Protein AF-A0A0G3XI25-F1 (afdb_monomer_lite)

Sequence (222 aa):
MSDTRLRLAPRTWGKLGNKPGEPTPWDQNFETVFHQADAGFPAVIDWLEGLTFEARPGQPRRSRFLPQPSSDVRFGQMVESLTSLAIRSPMTREACVGIAERFRGPLPEWERNSLIAMNMRDMHARAVQAFGVRDKATAILSPDREFVFGDGFYHNLTSPSGAPHAPNILAPLTPRLAVLYARPMQYTVEPRLSEMRFAVRSSLVAKATRTWQLSRIALCSP

Foldseek 3Di:
DDDPPPPPDPPQQQQPDPDPPDGDPRRDRLVVLLVVLQVLLVVLVVVLVPDDQDDDPPDDLLVQWAADDDDQVSVLSVQLNLLSVVLPFPQNLCLQCVVVCVVPNDDDPSVSRNSSSVLSSLLSVQQSVLDDPLKAKEKEFEPPFFDDDPSQWDWPSRHSVHDDNWTWIWHDSDRGIIMTIIHQPDDRDDDRYIYGYDDPPDDRPVVVVVVVVVVSVSRHDD

Secondary structure (DSSP, 8-state):
------------TT---SSTTPPPTT----HHHHHHHHHTHHHHHHHHHTS-----TTS-TTTT-EEE---HHHHHHHHHHHHHHHHTSHHHHHHHHHHHHHHH-SPPHHHHHHHHHHHHHHHHHHHHHHS-TT-EEEEEE-SSS----TTS-EE----TT---SS-EEEEEEETTEEEEEE--SS--PSPSEEEEEPPTT--HHHHHHHHHHHHHHHHS--

Radius of gyration: 20.71 Å; chains: 1; bounding box: 80×34×48 Å

Structure (mmCIF, N/CA/C/O backbone):
data_AF-A0A0G3XI25-F1
#
_entry.id   AF-A0A0G3XI25-F1
#
loop_
_atom_site.group_PDB
_atom_site.id
_atom_site.type_symbol
_atom_site.label_atom_id
_atom_site.label_alt_id
_atom_site.label_comp_id
_atom_site.label_asym_id
_atom_site.label_entity_id
_atom_site.label_seq_id
_atom_site.pdbx_PDB_ins_code
_atom_site.Cartn_x
_atom_site.Cartn_y
_atom_site.Cartn_z
_atom_site.occupancy
_atom_site.B_iso_or_equiv
_atom_site.auth_seq_id
_atom_site.auth_comp_id
_atom_site.auth_asym_id
_atom_site.auth_atom_id
_atom_site.pdbx_PDB_model_num
ATOM 1 N N . MET A 1 1 ? 54.120 5.103 -4.668 1.00 34.03 1 MET A N 1
ATOM 2 C CA . MET A 1 1 ? 53.010 6.079 -4.710 1.00 34.03 1 MET A CA 1
ATOM 3 C C . MET A 1 1 ? 52.029 5.617 -5.773 1.00 34.03 1 MET A C 1
ATOM 5 O O . MET A 1 1 ? 52.168 6.011 -6.920 1.00 34.03 1 MET A O 1
ATOM 9 N N . SER A 1 2 ? 51.099 4.735 -5.407 1.00 37.47 2 SER A N 1
ATOM 10 C CA . SER A 1 2 ? 50.077 4.221 -6.324 1.00 37.47 2 SER A CA 1
ATOM 11 C C . SER A 1 2 ? 48.842 3.869 -5.495 1.00 37.47 2 SER A C 1
ATOM 13 O O . SER A 1 2 ? 48.843 2.849 -4.819 1.00 37.47 2 SER A O 1
ATOM 15 N N . ASP A 1 3 ? 47.821 4.725 -5.497 1.00 33.62 3 ASP A N 1
ATOM 16 C CA . ASP A 1 3 ? 46.489 4.372 -4.988 1.00 33.62 3 ASP A CA 1
ATOM 17 C C . ASP A 1 3 ? 45.438 4.947 -5.946 1.00 33.62 3 ASP A C 1
ATOM 19 O O . ASP A 1 3 ? 44.862 6.016 -5.741 1.00 33.62 3 ASP A O 1
ATOM 23 N N . THR A 1 4 ? 45.246 4.262 -7.073 1.00 38.34 4 THR A N 1
ATOM 24 C CA . THR A 1 4 ? 44.133 4.524 -7.987 1.00 38.34 4 THR A CA 1
ATOM 25 C C . THR A 1 4 ? 42.928 3.757 -7.463 1.00 38.34 4 THR A C 1
ATOM 27 O O . THR A 1 4 ? 42.625 2.649 -7.904 1.00 38.34 4 THR A O 1
ATOM 30 N N . ARG A 1 5 ? 42.236 4.349 -6.486 1.00 30.70 5 ARG A N 1
ATOM 31 C CA . ARG A 1 5 ? 40.916 3.885 -6.055 1.00 30.70 5 ARG A CA 1
ATOM 32 C C . ARG A 1 5 ? 39.967 3.924 -7.249 1.00 30.70 5 ARG A C 1
ATOM 34 O O . ARG A 1 5 ? 39.491 4.992 -7.635 1.00 30.70 5 ARG A O 1
ATOM 41 N N . LEU A 1 6 ? 39.674 2.748 -7.799 1.00 34.81 6 LEU A N 1
ATOM 42 C CA . LEU A 1 6 ? 38.496 2.474 -8.617 1.00 34.81 6 LEU A CA 1
ATOM 43 C C . LEU A 1 6 ? 37.255 2.864 -7.804 1.00 34.81 6 LEU A C 1
ATOM 45 O O . LEU A 1 6 ? 36.682 2.060 -7.070 1.00 34.81 6 LEU A O 1
ATOM 49 N N . ARG A 1 7 ? 36.850 4.133 -7.904 1.00 34.22 7 ARG A N 1
ATOM 50 C CA . ARG A 1 7 ? 35.523 4.579 -7.489 1.00 34.22 7 ARG A CA 1
ATOM 51 C C . ARG A 1 7 ? 34.539 3.950 -8.468 1.00 34.22 7 ARG A C 1
ATOM 53 O O . ARG A 1 7 ? 34.270 4.508 -9.527 1.00 34.22 7 ARG A O 1
ATOM 60 N N . LEU A 1 8 ? 34.052 2.759 -8.129 1.00 36.31 8 LEU A N 1
ATOM 61 C CA . LEU A 1 8 ? 32.848 2.196 -8.726 1.00 36.31 8 LEU A CA 1
ATOM 62 C C . LEU A 1 8 ? 31.760 3.267 -8.614 1.00 36.31 8 LEU A C 1
ATOM 64 O O . LEU A 1 8 ? 31.375 3.650 -7.509 1.00 36.31 8 LEU A O 1
ATOM 68 N N . ALA A 1 9 ? 31.334 3.806 -9.758 1.00 38.28 9 ALA A N 1
ATOM 69 C CA . ALA A 1 9 ? 30.201 4.714 -9.809 1.00 38.28 9 ALA A CA 1
ATOM 70 C C . ALA A 1 9 ? 29.002 4.028 -9.130 1.00 38.28 9 ALA A C 1
ATOM 72 O O . ALA A 1 9 ? 28.834 2.813 -9.299 1.00 38.28 9 ALA A O 1
ATOM 73 N N . PRO A 1 10 ? 28.190 4.761 -8.347 1.00 37.75 10 PRO A N 1
ATOM 74 C CA . PRO A 1 10 ? 27.013 4.181 -7.721 1.00 37.75 10 PRO A CA 1
ATOM 75 C C . PRO A 1 10 ? 26.173 3.523 -8.816 1.00 37.75 10 PRO A C 1
ATOM 77 O O . PRO A 1 10 ? 25.885 4.152 -9.833 1.00 37.75 10 PRO A O 1
ATOM 80 N N . ARG A 1 11 ? 25.842 2.238 -8.636 1.00 39.09 11 ARG A N 1
ATOM 81 C CA . ARG A 1 11 ? 24.920 1.509 -9.514 1.00 39.09 11 ARG A CA 1
ATOM 82 C C . ARG A 1 11 ? 23.563 2.197 -9.404 1.00 39.09 11 ARG A C 1
ATOM 84 O O . ARG A 1 11 ? 22.770 1.881 -8.525 1.00 39.09 11 ARG A O 1
ATOM 91 N N . THR A 1 12 ? 23.340 3.200 -10.240 1.00 43.94 12 THR A N 1
ATOM 92 C CA . THR A 1 12 ? 22.065 3.888 -10.356 1.00 43.94 12 THR A CA 1
ATOM 93 C C . THR A 1 12 ? 21.110 2.959 -11.083 1.00 43.94 12 THR A C 1
ATOM 95 O O . THR A 1 12 ? 21.278 2.636 -12.258 1.00 43.94 12 THR A O 1
ATOM 98 N N . TRP A 1 13 ? 20.121 2.478 -10.342 1.00 43.47 13 TRP A N 1
ATOM 99 C CA . TRP A 1 13 ? 18.990 1.759 -10.894 1.00 43.47 13 TRP A CA 1
ATOM 100 C C . TRP A 1 13 ? 18.240 2.703 -11.852 1.00 43.47 13 TRP A C 1
ATOM 102 O O . TRP A 1 13 ? 17.995 3.854 -11.499 1.00 43.47 13 TRP A O 1
ATOM 112 N N . GLY A 1 14 ? 17.926 2.247 -13.073 1.00 48.25 14 GLY A N 1
ATOM 113 C CA . GLY A 1 14 ? 17.182 3.049 -14.062 1.00 48.25 14 GLY A CA 1
ATOM 114 C C . GLY A 1 14 ? 17.993 3.677 -15.185 1.00 48.25 14 GLY A C 1
ATOM 115 O O . GLY A 1 14 ? 17.541 4.660 -15.761 1.00 48.25 14 GLY A O 1
ATOM 116 N N . LYS A 1 15 ? 19.174 3.137 -15.505 1.00 52.44 15 LYS A N 1
ATOM 117 C CA . LYS A 1 15 ? 19.933 3.554 -16.685 1.00 52.44 15 LYS A CA 1
ATOM 118 C C . LYS A 1 15 ? 19.484 2.775 -17.930 1.00 52.44 15 LYS A C 1
ATOM 120 O O . LYS A 1 15 ? 19.539 1.546 -17.945 1.00 52.44 15 LYS A O 1
ATOM 125 N N . LEU A 1 16 ? 19.059 3.485 -18.972 1.00 51.12 16 LEU A N 1
ATOM 126 C CA . LEU A 1 16 ? 18.686 2.931 -20.286 1.00 51.12 16 LEU A CA 1
ATOM 127 C C . LEU A 1 16 ? 19.783 3.129 -21.342 1.00 51.12 16 LEU A C 1
ATOM 129 O O . LEU A 1 16 ? 19.741 2.511 -22.403 1.00 51.12 16 LEU A O 1
ATOM 133 N N . GLY A 1 17 ? 20.787 3.960 -21.055 1.00 49.41 17 GLY A N 1
ATOM 134 C CA . GLY A 1 17 ? 21.945 4.141 -21.928 1.00 49.41 17 GLY A CA 1
ATOM 135 C C . GLY A 1 17 ? 22.924 2.966 -21.903 1.00 49.41 17 GLY A C 1
ATOM 136 O O . GLY A 1 17 ? 23.473 2.636 -20.854 1.00 49.41 17 GLY A O 1
ATOM 137 N N . ASN A 1 18 ? 23.248 2.429 -23.084 1.00 49.97 18 ASN A N 1
ATOM 138 C CA . ASN A 1 18 ? 24.262 1.378 -23.279 1.00 49.97 18 ASN A CA 1
ATOM 139 C C . ASN A 1 18 ? 25.714 1.839 -23.031 1.00 49.97 18 ASN A C 1
ATOM 141 O O . ASN A 1 18 ? 26.630 1.019 -23.065 1.00 49.97 18 ASN A O 1
ATOM 145 N N . LYS A 1 19 ? 25.953 3.137 -22.796 1.00 50.31 19 LYS A N 1
ATOM 146 C CA . LYS A 1 19 ? 27.287 3.692 -22.528 1.00 50.31 19 LYS A CA 1
ATOM 147 C C . LYS A 1 19 ? 27.428 4.150 -21.070 1.00 50.31 19 LYS A C 1
ATOM 149 O O . LYS A 1 19 ? 26.593 4.920 -20.584 1.00 50.31 19 LYS A O 1
ATOM 154 N N . PRO A 1 20 ? 28.493 3.756 -20.351 1.00 46.38 20 PRO A N 1
ATOM 155 C CA . PRO A 1 20 ? 28.834 4.348 -19.057 1.00 46.38 20 PRO A CA 1
ATOM 156 C C . PRO A 1 20 ? 29.045 5.867 -19.207 1.00 46.38 20 PRO A C 1
ATOM 158 O O . PRO A 1 20 ? 29.725 6.301 -20.126 1.00 46.38 20 PRO A O 1
ATOM 161 N N . GLY A 1 21 ? 28.451 6.684 -18.331 1.00 53.97 21 GLY A N 1
ATOM 162 C CA . GLY A 1 21 ? 28.670 8.143 -18.304 1.00 53.97 21 GLY A CA 1
ATOM 163 C C . GLY A 1 21 ? 27.764 9.037 -19.167 1.00 53.97 21 GLY A C 1
ATOM 164 O O . GLY A 1 21 ? 27.596 10.193 -18.801 1.00 53.97 21 GLY A O 1
ATOM 165 N N . GLU A 1 22 ? 27.121 8.548 -20.234 1.00 48.72 22 GLU A N 1
ATOM 166 C CA . GLU A 1 22 ? 26.139 9.360 -20.985 1.00 48.72 22 GLU A CA 1
ATOM 167 C C . GLU A 1 22 ? 24.756 9.268 -20.308 1.00 48.72 22 GLU A C 1
ATOM 169 O O . GLU A 1 22 ? 24.261 8.143 -20.167 1.00 48.72 22 GLU A O 1
ATOM 174 N N . PRO A 1 23 ? 24.157 10.386 -19.841 1.00 51.38 23 PRO A N 1
ATOM 175 C CA . PRO A 1 23 ? 22.781 10.410 -19.362 1.00 51.38 23 PRO A CA 1
ATOM 176 C C . PRO A 1 23 ? 21.824 10.371 -20.557 1.00 51.38 23 PRO A C 1
ATOM 178 O O . PRO A 1 23 ? 21.850 11.254 -21.415 1.00 51.38 23 PRO A O 1
ATOM 181 N N . THR A 1 24 ? 20.972 9.354 -20.632 1.00 57.84 24 THR A N 1
ATOM 182 C CA . THR A 1 24 ? 19.844 9.358 -21.573 1.00 57.84 24 THR A CA 1
ATOM 183 C C . THR A 1 24 ? 18.654 10.113 -20.970 1.00 57.84 24 THR A C 1
ATOM 185 O O . THR A 1 24 ? 18.527 10.156 -19.748 1.00 57.84 24 THR A O 1
ATOM 188 N N . PRO A 1 25 ? 17.726 10.668 -21.775 1.00 51.66 25 PRO A N 1
ATOM 189 C CA . PRO A 1 25 ? 16.474 11.258 -21.268 1.00 51.66 25 PRO A CA 1
ATOM 190 C C . PRO A 1 25 ? 15.623 10.291 -20.420 1.00 51.66 25 PRO A C 1
ATOM 192 O O . PRO A 1 25 ? 14.708 10.700 -19.703 1.00 51.66 25 PRO A O 1
ATOM 195 N N . TRP A 1 26 ? 15.929 8.998 -20.516 1.00 50.00 26 TRP A N 1
ATOM 196 C CA . TRP A 1 26 ? 15.273 7.911 -19.811 1.00 50.00 26 TRP A CA 1
ATOM 197 C C . TRP A 1 26 ? 16.030 7.458 -18.557 1.00 50.00 26 TRP A C 1
ATOM 199 O O . TRP A 1 26 ? 15.505 6.640 -17.806 1.00 50.00 26 TRP A O 1
ATOM 209 N N . ASP A 1 27 ? 17.229 7.997 -18.309 1.00 51.16 27 ASP A N 1
ATOM 210 C CA . ASP A 1 27 ? 17.988 7.744 -17.089 1.00 51.16 27 ASP A CA 1
ATOM 211 C C . ASP A 1 27 ? 17.353 8.543 -15.948 1.00 51.16 27 ASP A C 1
ATOM 213 O O . ASP A 1 27 ? 17.551 9.753 -15.825 1.00 51.16 27 ASP A O 1
ATOM 217 N N . GLN A 1 28 ? 16.543 7.882 -15.122 1.00 54.62 28 GLN A N 1
ATOM 218 C CA . GLN A 1 28 ? 15.824 8.542 -14.032 1.00 54.62 28 GLN A CA 1
ATOM 219 C C . GLN A 1 28 ? 16.001 7.779 -12.721 1.00 54.62 28 GLN A C 1
ATOM 221 O O . GLN A 1 28 ? 15.823 6.566 -12.664 1.00 54.62 28 GLN A O 1
ATOM 226 N N . ASN A 1 29 ? 16.319 8.511 -11.649 1.00 61.09 29 ASN A N 1
ATOM 227 C CA . ASN A 1 29 ? 16.348 7.972 -10.293 1.00 61.09 29 ASN A CA 1
ATOM 228 C C . ASN A 1 29 ? 14.913 7.907 -9.751 1.00 61.09 29 ASN A C 1
ATOM 230 O O . ASN A 1 29 ? 14.338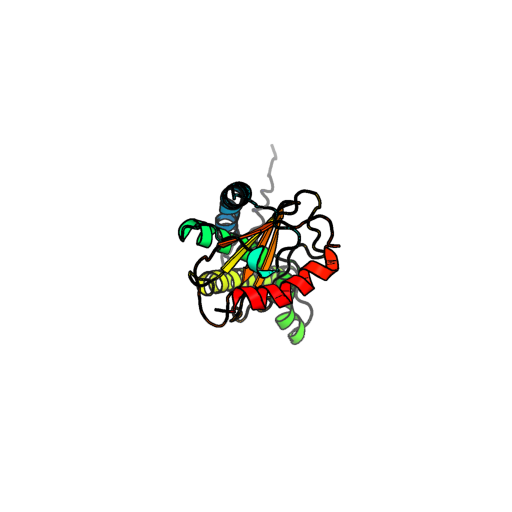 8.931 -9.389 1.00 61.09 29 ASN A O 1
ATOM 234 N N . PHE A 1 30 ? 14.318 6.717 -9.754 1.00 63.72 30 PHE A N 1
ATOM 235 C CA . PHE A 1 30 ? 12.937 6.486 -9.315 1.00 63.72 30 PHE A CA 1
ATOM 236 C C . PHE A 1 30 ? 12.819 6.147 -7.823 1.00 63.72 30 PHE A C 1
ATOM 238 O O . PHE A 1 30 ? 11.717 6.198 -7.281 1.00 63.72 30 PHE A O 1
ATOM 245 N N . GLU A 1 31 ? 13.933 5.852 -7.147 1.00 64.12 31 GLU A N 1
ATOM 246 C CA . GLU A 1 31 ? 13.958 5.534 -5.712 1.00 64.12 31 GLU A CA 1
ATOM 247 C C . GLU A 1 31 ? 13.424 6.687 -4.857 1.00 64.12 31 GLU A C 1
ATOM 249 O O . GLU A 1 31 ? 12.810 6.459 -3.824 1.00 64.12 31 GLU A O 1
ATOM 254 N N . THR A 1 32 ? 13.580 7.935 -5.304 1.00 66.81 32 THR A N 1
ATOM 255 C CA . THR A 1 32 ? 13.080 9.118 -4.587 1.00 66.81 32 THR A CA 1
ATOM 256 C C . THR A 1 32 ? 11.558 9.133 -4.449 1.00 66.81 32 THR A C 1
ATOM 258 O O . THR A 1 32 ? 11.054 9.546 -3.406 1.00 66.81 32 THR A O 1
ATOM 261 N N . VAL A 1 33 ? 10.827 8.643 -5.458 1.00 68.19 33 VAL A N 1
ATOM 262 C CA . VAL A 1 33 ? 9.355 8.579 -5.442 1.00 68.19 33 VAL A CA 1
ATOM 263 C C . VAL A 1 33 ? 8.880 7.563 -4.404 1.00 68.19 33 VAL A C 1
ATOM 265 O O . VAL A 1 33 ? 8.008 7.861 -3.593 1.00 68.19 33 VAL A O 1
ATOM 268 N N . PHE A 1 34 ? 9.494 6.379 -4.382 1.00 73.06 34 PHE A N 1
ATOM 269 C CA . PHE A 1 34 ? 9.144 5.333 -3.420 1.00 73.06 34 PHE A CA 1
ATOM 270 C C . PHE A 1 34 ? 9.630 5.664 -2.008 1.00 73.06 34 PHE A C 1
ATOM 272 O O . PHE A 1 34 ? 8.915 5.414 -1.045 1.00 73.06 34 PHE A O 1
ATOM 279 N N . HIS A 1 35 ? 10.796 6.299 -1.874 1.00 77.38 35 HIS A N 1
ATOM 280 C CA . HIS A 1 35 ? 11.319 6.745 -0.586 1.00 77.38 35 HIS A CA 1
ATOM 281 C C . HIS A 1 35 ? 10.382 7.753 0.091 1.00 77.38 35 HIS A C 1
ATOM 283 O O . HIS A 1 35 ? 10.222 7.726 1.309 1.00 77.38 35 HIS A O 1
ATOM 289 N N . GLN A 1 36 ? 9.745 8.640 -0.677 1.00 75.75 36 GLN A N 1
ATOM 290 C CA . GLN A 1 36 ? 8.778 9.589 -0.128 1.00 75.75 36 GLN A CA 1
ATOM 291 C C . GLN A 1 36 ? 7.516 8.886 0.398 1.00 75.75 36 GLN A C 1
ATOM 293 O O . GLN A 1 36 ? 7.088 9.176 1.515 1.00 75.75 36 GLN A O 1
ATOM 298 N N . ALA A 1 37 ? 6.972 7.929 -0.358 1.00 76.75 37 ALA A N 1
ATOM 299 C CA . ALA A 1 37 ? 5.829 7.120 0.070 1.00 76.75 37 ALA A CA 1
ATOM 300 C C . ALA A 1 37 ? 6.162 6.240 1.292 1.00 76.75 37 ALA A C 1
ATOM 302 O O . ALA A 1 37 ? 5.327 6.052 2.183 1.00 76.75 37 ALA A O 1
ATOM 303 N N . ASP A 1 38 ? 7.395 5.731 1.356 1.00 78.62 38 ASP A N 1
ATOM 304 C CA . ASP A 1 38 ? 7.854 4.846 2.424 1.00 78.62 38 ASP A CA 1
ATOM 305 C C . ASP A 1 38 ? 8.156 5.584 3.726 1.00 78.62 38 ASP A C 1
ATOM 307 O O . ASP A 1 38 ? 7.897 5.061 4.811 1.00 78.62 38 ASP A O 1
ATOM 311 N N . ALA A 1 39 ? 8.645 6.822 3.634 1.00 82.50 39 ALA A N 1
ATOM 312 C CA . ALA A 1 39 ? 8.879 7.671 4.797 1.00 82.50 39 ALA A CA 1
ATOM 313 C C . ALA A 1 39 ? 7.593 7.928 5.610 1.00 82.50 39 ALA A C 1
ATOM 315 O O . ALA A 1 39 ? 7.670 8.245 6.796 1.00 82.50 39 ALA A O 1
ATOM 316 N N . GLY A 1 40 ? 6.415 7.767 4.993 1.00 81.94 40 GLY A N 1
ATOM 317 C CA . GLY A 1 40 ? 5.115 7.886 5.653 1.00 81.94 40 GLY A CA 1
ATOM 318 C C . GLY A 1 40 ? 4.697 6.672 6.492 1.00 81.94 40 GLY A C 1
ATOM 319 O O . GLY A 1 40 ? 3.841 6.820 7.366 1.00 81.94 40 GLY A O 1
ATOM 320 N N . PHE A 1 41 ? 5.291 5.488 6.284 1.00 85.44 41 PHE A N 1
ATOM 321 C CA . PHE A 1 41 ? 4.842 4.255 6.944 1.00 85.44 41 PHE A CA 1
ATOM 322 C C . PHE A 1 41 ? 4.860 4.306 8.473 1.00 85.44 41 PHE A C 1
ATOM 324 O O . PHE A 1 41 ? 3.854 3.906 9.056 1.00 85.44 41 PHE A O 1
ATOM 331 N N . PRO A 1 42 ? 5.926 4.792 9.141 1.00 88.69 42 PRO A N 1
ATOM 332 C CA . PRO A 1 42 ? 5.951 4.840 10.601 1.00 88.69 42 PRO A CA 1
ATOM 333 C C . PRO A 1 42 ? 4.772 5.637 11.170 1.00 88.69 42 PRO A C 1
ATOM 335 O O . PRO A 1 42 ? 4.041 5.140 12.017 1.00 88.69 42 PRO A O 1
ATOM 338 N N . ALA A 1 43 ? 4.495 6.817 10.607 1.00 88.69 43 ALA A N 1
ATOM 339 C CA . ALA A 1 43 ? 3.380 7.657 11.040 1.00 88.69 43 ALA A CA 1
ATOM 340 C C . ALA A 1 43 ? 2.007 7.006 10.786 1.00 88.69 43 ALA A C 1
ATOM 342 O O . ALA A 1 43 ? 1.081 7.176 11.581 1.00 88.69 43 ALA A O 1
ATOM 343 N N . VAL A 1 44 ? 1.864 6.263 9.682 1.00 89.62 44 VAL A N 1
ATOM 344 C CA . VAL A 1 44 ? 0.641 5.509 9.368 1.00 89.62 44 VAL A CA 1
ATOM 345 C C . VAL A 1 44 ? 0.452 4.347 10.344 1.00 89.62 44 VAL A C 1
ATOM 347 O O . VAL A 1 44 ? -0.658 4.150 10.832 1.00 89.62 44 VAL A O 1
ATOM 350 N N . ILE A 1 45 ? 1.513 3.599 10.653 1.00 90.25 45 ILE A N 1
ATOM 351 C CA . ILE A 1 45 ? 1.469 2.481 11.604 1.00 90.25 45 ILE A CA 1
ATOM 352 C C . ILE A 1 45 ? 1.111 2.994 12.999 1.00 90.25 45 ILE A C 1
ATOM 354 O O . ILE A 1 45 ? 0.131 2.517 13.565 1.00 90.25 45 ILE A O 1
ATOM 358 N N . ASP A 1 46 ? 1.810 4.017 13.495 1.00 90.62 46 ASP A N 1
ATOM 359 C CA . ASP A 1 46 ? 1.547 4.618 14.810 1.00 90.62 46 ASP A CA 1
ATOM 360 C C . ASP A 1 46 ? 0.096 5.107 14.926 1.00 90.62 46 ASP A C 1
ATOM 362 O O . ASP A 1 46 ? -0.578 4.906 15.940 1.00 90.62 46 ASP A O 1
ATOM 366 N N . TRP A 1 47 ? -0.425 5.725 13.861 1.00 91.75 47 TRP A N 1
ATOM 367 C CA . TRP A 1 47 ? -1.817 6.160 13.808 1.00 91.75 47 TRP A CA 1
ATOM 368 C C . TRP A 1 47 ? -2.802 4.989 13.890 1.00 91.75 47 TRP A C 1
ATOM 370 O O . TRP A 1 47 ? -3.777 5.067 14.641 1.00 91.75 47 TRP A O 1
ATOM 380 N N . LEU A 1 48 ? -2.570 3.925 13.121 1.00 89.81 48 LEU A N 1
ATOM 381 C CA . LEU A 1 48 ? -3.461 2.768 13.065 1.00 89.81 48 LEU A CA 1
ATOM 382 C C . LEU A 1 48 ? -3.400 1.919 14.341 1.00 89.81 48 LEU A C 1
ATOM 384 O O . LEU A 1 48 ? -4.427 1.390 14.762 1.00 89.81 48 LEU A O 1
ATOM 388 N N . GLU A 1 49 ? -2.233 1.807 14.973 1.00 89.12 49 GLU A N 1
ATOM 389 C CA . GLU A 1 49 ? -2.072 1.140 16.270 1.00 89.12 49 GLU A CA 1
ATOM 390 C C . GLU A 1 49 ? -2.733 1.926 17.409 1.00 89.12 49 GLU A C 1
ATOM 392 O O . GLU A 1 49 ? -3.257 1.324 18.346 1.00 89.12 49 GLU A O 1
ATOM 397 N N . GLY A 1 50 ? -2.779 3.257 17.299 1.00 86.81 50 GLY A N 1
ATOM 398 C CA . GLY A 1 50 ? -3.476 4.137 18.239 1.00 86.81 50 GLY A CA 1
ATOM 399 C C . GLY A 1 50 ? -5.006 4.134 18.123 1.00 86.81 50 GLY A C 1
ATOM 400 O O . GLY A 1 50 ? -5.673 4.814 18.908 1.00 86.81 50 GLY A O 1
ATOM 401 N N . LEU A 1 51 ? -5.591 3.409 17.163 1.00 87.81 51 LEU A N 1
ATOM 402 C CA . LEU A 1 51 ? -7.046 3.299 17.046 1.00 87.81 51 LEU A CA 1
ATOM 403 C C . LEU A 1 51 ? -7.636 2.511 18.221 1.00 87.81 51 LEU A C 1
ATOM 405 O O . LEU A 1 51 ? -7.042 1.576 18.755 1.00 87.81 51 LEU A O 1
ATOM 409 N N . THR A 1 52 ? -8.857 2.866 18.616 1.00 85.06 52 THR A N 1
ATOM 410 C CA . THR A 1 52 ? -9.582 2.102 19.638 1.00 85.06 52 THR A CA 1
ATOM 411 C C . THR A 1 52 ? -10.202 0.864 18.998 1.00 85.06 52 THR A C 1
ATOM 413 O O . THR A 1 52 ? -11.135 0.997 18.214 1.00 85.06 52 THR A O 1
ATOM 416 N N . PHE A 1 53 ? -9.691 -0.324 19.341 1.00 84.12 53 PHE A N 1
ATOM 417 C CA . PHE A 1 53 ? -10.193 -1.604 18.830 1.00 84.12 53 PHE A CA 1
ATOM 418 C C . PHE A 1 53 ? -11.147 -2.285 19.817 1.00 84.12 53 PHE A C 1
ATOM 420 O O . PHE A 1 53 ? -10.709 -2.802 20.853 1.00 84.12 53 PHE A O 1
ATOM 427 N N . GLU A 1 54 ? -12.432 -2.371 19.478 1.00 83.56 54 GLU A N 1
ATOM 428 C CA . GLU A 1 54 ? -13.444 -3.032 20.305 1.00 83.56 54 GLU A CA 1
ATOM 429 C C . GLU A 1 54 ? -13.669 -4.486 19.854 1.00 83.56 54 GLU A C 1
ATOM 431 O O . GLU A 1 54 ? -13.997 -4.790 18.703 1.00 83.56 54 GLU A O 1
ATOM 436 N N . ALA A 1 55 ? -13.530 -5.438 20.779 1.00 78.88 55 ALA A N 1
ATOM 437 C CA . ALA A 1 55 ? -13.868 -6.827 20.494 1.00 78.88 55 ALA A CA 1
ATOM 438 C C . ALA A 1 55 ? -15.392 -7.012 20.514 1.00 78.88 55 ALA A C 1
ATOM 440 O O . ALA A 1 55 ? -16.007 -7.006 21.576 1.00 78.88 55 ALA A O 1
ATOM 441 N N . ARG A 1 56 ? -15.991 -7.281 19.348 1.00 79.00 56 ARG A N 1
ATOM 442 C CA . ARG A 1 56 ? -17.418 -7.634 19.216 1.00 79.00 56 ARG A CA 1
ATOM 443 C C . ARG A 1 56 ? -17.623 -9.093 18.784 1.00 79.00 56 ARG A C 1
ATOM 445 O O . ARG A 1 56 ? -18.069 -9.354 17.660 1.00 79.00 56 ARG A O 1
ATOM 452 N N . PRO A 1 57 ? -17.261 -10.084 19.625 1.00 70.94 57 PRO A N 1
ATOM 453 C CA . PRO A 1 57 ? -17.466 -11.491 19.301 1.00 70.94 57 PRO A CA 1
ATOM 454 C C . PRO A 1 57 ? -18.967 -11.819 19.231 1.00 70.94 57 PRO A C 1
ATOM 456 O O . PRO A 1 57 ? -19.761 -11.320 20.017 1.00 70.94 57 PRO A O 1
ATOM 459 N N . GLY A 1 58 ? -19.372 -12.660 18.275 1.00 68.62 58 GLY A N 1
ATOM 460 C CA . GLY A 1 58 ? -20.761 -13.137 18.147 1.00 68.62 58 GLY A CA 1
ATOM 461 C C . GLY A 1 58 ? -21.750 -12.168 17.483 1.00 68.62 58 GLY A C 1
ATOM 462 O O . GLY A 1 58 ? -22.816 -12.601 17.058 1.00 68.62 58 GLY A O 1
ATOM 463 N N . GLN A 1 59 ? -21.388 -10.895 17.315 1.00 74.81 59 GLN A N 1
ATOM 464 C CA . GLN A 1 59 ? -22.184 -9.915 16.574 1.00 74.81 59 GLN A CA 1
ATOM 465 C C . GLN A 1 59 ? -22.231 -10.231 15.062 1.00 74.81 59 GLN A C 1
ATOM 467 O O . GLN A 1 59 ? -21.263 -10.785 14.513 1.00 74.81 59 GLN A O 1
ATOM 472 N N . PRO A 1 60 ? -23.323 -9.863 14.356 1.00 72.06 60 PRO A N 1
ATOM 473 C CA . PRO A 1 60 ? -23.390 -9.915 12.899 1.00 72.06 60 PRO A CA 1
ATOM 474 C C . PRO A 1 60 ? -22.161 -9.272 12.254 1.00 72.06 60 PRO A C 1
ATOM 476 O O . PRO A 1 60 ? -21.628 -8.279 12.741 1.00 72.06 60 PRO A O 1
ATOM 479 N N . ARG A 1 61 ? -21.694 -9.814 11.121 1.00 68.31 61 ARG A N 1
ATOM 480 C CA . ARG A 1 61 ? -20.397 -9.409 10.548 1.00 68.31 61 ARG A CA 1
ATOM 481 C C . ARG A 1 61 ? -20.254 -7.901 10.325 1.00 68.31 61 ARG A C 1
ATOM 483 O O . ARG A 1 61 ? -19.136 -7.421 10.443 1.00 68.31 61 ARG A O 1
ATOM 490 N N . ARG A 1 62 ? -21.356 -7.205 10.023 1.00 71.31 62 ARG A N 1
ATOM 491 C CA . ARG A 1 62 ? -21.423 -5.755 9.782 1.00 71.31 62 ARG A CA 1
ATOM 492 C C . ARG A 1 62 ? -21.223 -4.927 11.052 1.00 71.31 62 ARG A C 1
ATOM 494 O O . ARG A 1 62 ? -20.449 -3.985 11.025 1.00 71.31 62 ARG A O 1
ATOM 501 N N . SER A 1 63 ? -21.836 -5.308 12.173 1.00 75.19 63 SER A N 1
ATOM 502 C CA . SER A 1 63 ? -21.744 -4.561 13.439 1.00 75.19 63 SER A CA 1
ATOM 503 C C . SER A 1 63 ? -20.399 -4.721 14.161 1.00 75.19 63 SER A C 1
ATOM 505 O O . SER A 1 63 ? -20.186 -4.116 15.213 1.00 75.19 63 SER A O 1
ATOM 507 N N . ARG A 1 64 ? -19.487 -5.516 13.583 1.00 80.19 64 ARG A N 1
ATOM 508 C CA . ARG A 1 64 ? -18.083 -5.635 14.000 1.00 80.19 64 ARG A CA 1
ATOM 509 C C . ARG A 1 64 ? -17.164 -4.585 13.375 1.00 80.19 64 ARG A C 1
ATOM 511 O O . ARG A 1 64 ? -16.026 -4.500 13.809 1.00 80.19 64 ARG A O 1
ATOM 518 N N . PHE A 1 65 ? -17.621 -3.863 12.350 1.00 81.25 65 PHE A N 1
ATOM 519 C CA . PHE A 1 65 ? -16.872 -2.750 11.776 1.00 81.25 65 PHE A CA 1
ATOM 520 C C . PHE A 1 65 ? -17.272 -1.483 12.512 1.00 81.25 65 PHE A C 1
ATOM 522 O O . PHE A 1 65 ? -18.448 -1.108 12.496 1.00 81.25 65 PHE A O 1
ATOM 529 N N . LEU A 1 66 ? -16.306 -0.845 13.159 1.00 84.62 66 LEU A N 1
ATOM 530 C CA . LEU A 1 66 ? -16.551 0.365 13.927 1.00 84.62 66 LEU A CA 1
ATOM 531 C C . LEU A 1 66 ? -16.021 1.599 13.197 1.00 84.62 66 LEU A C 1
ATOM 533 O O . LEU A 1 66 ? -14.865 1.577 12.777 1.00 84.62 66 LEU A O 1
ATOM 537 N N . PRO A 1 67 ? -16.841 2.655 13.017 1.00 86.44 67 PRO A N 1
ATOM 538 C CA . PRO A 1 67 ? -16.390 3.915 12.438 1.00 86.44 67 PRO A CA 1
ATOM 539 C C . PRO A 1 67 ? -15.215 4.485 13.219 1.00 86.44 67 PRO A C 1
ATOM 541 O O . PRO A 1 67 ? -15.283 4.590 14.441 1.00 86.44 67 PRO A O 1
ATOM 544 N N . GLN A 1 68 ? -14.183 4.918 12.502 1.00 86.25 68 GLN A N 1
ATOM 545 C CA . GLN A 1 68 ? -13.093 5.700 13.069 1.00 86.25 68 GLN A CA 1
ATOM 546 C C . GLN A 1 68 ? -12.957 7.019 12.302 1.00 86.25 68 GLN A C 1
ATOM 548 O O . GLN A 1 68 ? -13.007 7.014 11.068 1.00 86.25 68 GLN A O 1
ATOM 553 N N . PRO A 1 69 ? -12.793 8.159 12.995 1.00 83.31 69 PRO A N 1
ATOM 554 C CA . PRO A 1 69 ? -12.539 9.423 12.327 1.00 83.31 69 PRO A CA 1
ATOM 555 C C . PRO A 1 69 ? -11.168 9.381 11.644 1.00 83.31 69 PRO A C 1
ATOM 557 O O . PRO A 1 69 ? -10.165 8.974 12.233 1.00 83.31 69 PRO A O 1
ATOM 560 N N . SER A 1 70 ? -11.111 9.836 10.396 1.00 85.06 70 SER A N 1
ATOM 561 C CA . SER A 1 70 ? -9.868 9.940 9.631 1.00 85.06 70 SER A CA 1
ATOM 562 C C . SER A 1 70 ? -9.807 11.276 8.908 1.00 85.06 70 SER A C 1
ATOM 564 O O . SER A 1 70 ? -10.769 11.647 8.239 1.00 85.06 70 SER A O 1
ATOM 566 N N . SER A 1 71 ? -8.677 11.980 9.002 1.00 86.81 71 SER A N 1
ATOM 567 C CA . SER A 1 71 ? -8.428 13.154 8.165 1.00 86.81 71 SER A CA 1
ATOM 568 C C . SER A 1 71 ? -8.010 12.738 6.755 1.00 86.81 71 SER A C 1
ATOM 570 O O . SER A 1 71 ? -7.357 11.707 6.571 1.00 86.81 71 SER A O 1
ATOM 572 N N . ASP A 1 72 ? -8.328 13.573 5.764 1.00 84.94 72 ASP A N 1
ATOM 573 C CA . ASP A 1 72 ? -7.949 13.341 4.363 1.00 84.94 72 ASP A CA 1
ATOM 574 C C . ASP A 1 72 ? -6.442 13.171 4.186 1.00 84.94 72 ASP A C 1
ATOM 576 O O . ASP A 1 72 ? -6.001 12.317 3.422 1.00 84.94 72 ASP A O 1
ATOM 580 N N . VAL A 1 73 ? -5.657 13.942 4.942 1.00 86.69 73 VAL A N 1
ATOM 581 C CA . VAL A 1 73 ? -4.192 13.905 4.897 1.00 86.69 73 VAL A CA 1
ATOM 582 C C . VAL A 1 73 ? -3.662 12.543 5.349 1.00 86.69 73 VAL A C 1
ATOM 584 O O . VAL A 1 73 ? -2.892 11.922 4.621 1.00 86.69 73 VAL A O 1
ATOM 587 N N . ARG A 1 74 ? -4.108 12.037 6.510 1.00 87.81 74 ARG A N 1
ATOM 588 C CA . ARG A 1 74 ? -3.655 10.732 7.030 1.00 87.81 74 ARG A CA 1
ATOM 589 C C . ARG A 1 74 ? -4.126 9.580 6.153 1.00 87.81 74 ARG A C 1
ATOM 591 O O . ARG A 1 74 ? -3.377 8.639 5.907 1.00 87.81 74 ARG A O 1
ATOM 598 N N . PHE A 1 75 ? -5.358 9.669 5.654 1.00 88.75 75 PHE A N 1
ATOM 599 C CA . PHE A 1 75 ? -5.891 8.664 4.745 1.00 88.75 75 PHE A CA 1
ATOM 600 C C . PHE A 1 75 ? -5.110 8.637 3.425 1.00 88.75 75 PHE A C 1
ATOM 602 O O . PHE A 1 75 ? -4.756 7.559 2.958 1.00 88.75 75 PHE A O 1
ATOM 609 N N . GLY A 1 76 ? -4.805 9.802 2.847 1.00 88.12 76 GLY A N 1
ATOM 61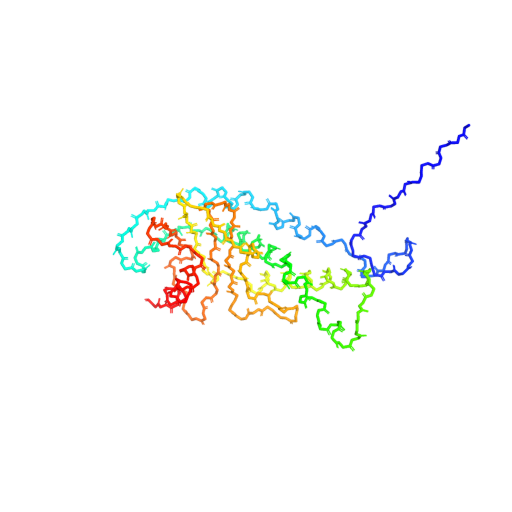0 C CA . GLY A 1 76 ? -3.997 9.916 1.632 1.00 88.12 76 GLY A CA 1
ATOM 611 C C . GLY A 1 76 ? -2.603 9.315 1.805 1.00 88.12 76 GLY A C 1
ATOM 612 O O . GLY A 1 76 ? -2.199 8.493 0.988 1.00 88.12 76 GLY A O 1
ATOM 613 N N . GLN A 1 77 ? -1.928 9.634 2.914 1.00 88.50 77 GLN A N 1
ATOM 614 C CA . GLN A 1 77 ? -0.623 9.056 3.257 1.00 88.50 77 GLN A CA 1
ATOM 615 C C . GLN A 1 77 ? -0.680 7.528 3.363 1.00 88.50 77 GLN A C 1
ATOM 617 O O . GLN A 1 77 ? 0.138 6.839 2.764 1.00 88.50 77 GLN A O 1
ATOM 622 N N . MET A 1 78 ? -1.681 6.982 4.061 1.00 90.38 78 MET A N 1
ATOM 623 C CA . MET A 1 78 ? -1.870 5.532 4.158 1.00 90.38 78 MET A CA 1
ATOM 624 C C . MET A 1 78 ? -2.071 4.891 2.783 1.00 90.38 78 MET A C 1
ATOM 626 O O . MET A 1 78 ? -1.477 3.854 2.495 1.00 90.38 78 MET A O 1
ATOM 630 N N . VAL A 1 79 ? -2.901 5.490 1.929 1.00 89.25 79 VAL A N 1
ATOM 631 C CA . VAL A 1 79 ? -3.160 4.976 0.580 1.00 89.25 79 VAL A CA 1
ATOM 632 C C . VAL A 1 79 ? -1.893 5.001 -0.270 1.00 89.25 79 VAL A C 1
ATOM 634 O O . VAL A 1 79 ? -1.589 4.003 -0.921 1.00 89.25 79 VAL A O 1
ATOM 637 N N . GLU A 1 80 ? -1.132 6.091 -0.242 1.00 89.06 80 GLU A N 1
ATOM 638 C CA . GLU A 1 80 ? 0.133 6.213 -0.971 1.00 89.06 80 GLU A CA 1
ATOM 639 C C . GLU A 1 80 ? 1.155 5.163 -0.509 1.00 89.06 80 GLU A C 1
ATOM 641 O O . GLU A 1 80 ? 1.694 4.423 -1.335 1.00 89.06 80 GLU A O 1
ATOM 646 N N . SER A 1 81 ? 1.336 4.998 0.805 1.00 89.12 81 SER A N 1
ATOM 647 C CA . SER A 1 81 ? 2.224 3.974 1.364 1.00 89.12 81 SER A CA 1
ATOM 648 C C . SER A 1 81 ? 1.787 2.554 0.960 1.00 89.12 81 SER A C 1
ATOM 650 O O . SER A 1 81 ? 2.594 1.774 0.449 1.00 89.12 81 SER A O 1
ATOM 652 N N . LEU A 1 82 ? 0.495 2.217 1.077 1.00 88.75 82 LEU A N 1
ATOM 653 C CA . LEU A 1 82 ? -0.041 0.919 0.631 1.00 88.75 82 LEU A CA 1
ATOM 654 C C . LEU A 1 82 ? 0.165 0.680 -0.871 1.00 88.75 82 LEU A C 1
ATOM 656 O O . LEU A 1 82 ? 0.432 -0.445 -1.296 1.00 88.75 82 LEU A O 1
ATOM 660 N N . THR A 1 83 ? 0.058 1.737 -1.673 1.00 87.50 83 THR A N 1
ATOM 661 C CA . THR A 1 83 ? 0.271 1.689 -3.123 1.00 87.50 83 THR A CA 1
ATOM 662 C C . THR A 1 83 ? 1.731 1.401 -3.456 1.00 87.50 83 THR A C 1
ATOM 664 O O . THR A 1 83 ? 2.002 0.505 -4.256 1.00 87.50 83 THR A O 1
ATOM 667 N N . SER A 1 84 ? 2.670 2.097 -2.804 1.00 87.75 84 SER A N 1
ATOM 668 C CA . SER A 1 84 ? 4.115 1.836 -2.916 1.00 87.75 84 SER A CA 1
ATOM 669 C C . SER A 1 84 ? 4.446 0.371 -2.615 1.00 87.75 84 SER A C 1
ATOM 671 O O . SER A 1 84 ? 5.215 -0.269 -3.340 1.00 87.75 84 SER A O 1
ATOM 673 N N . LEU A 1 85 ? 3.823 -0.194 -1.580 1.00 86.38 85 LEU A N 1
ATOM 674 C CA . LEU A 1 85 ? 4.036 -1.582 -1.173 1.00 86.38 85 LEU A CA 1
ATOM 675 C C . LEU A 1 85 ? 3.477 -2.586 -2.184 1.00 86.38 85 LEU A C 1
ATOM 677 O O . LEU A 1 85 ? 4.179 -3.510 -2.592 1.00 86.38 85 LEU A O 1
ATOM 681 N N . ALA A 1 86 ? 2.242 -2.376 -2.643 1.00 86.50 86 ALA A N 1
ATOM 682 C CA . ALA A 1 86 ? 1.601 -3.249 -3.622 1.00 86.50 86 ALA A CA 1
ATOM 683 C C . ALA A 1 86 ? 2.336 -3.248 -4.976 1.00 86.50 86 ALA A C 1
ATOM 685 O O . ALA A 1 86 ? 2.493 -4.291 -5.611 1.00 86.50 86 ALA A O 1
ATOM 686 N N . ILE A 1 87 ? 2.840 -2.095 -5.417 1.00 85.38 87 ILE A N 1
ATOM 687 C CA . ILE A 1 87 ? 3.533 -1.981 -6.708 1.00 85.38 87 ILE A CA 1
ATOM 688 C C . ILE A 1 87 ? 4.912 -2.630 -6.678 1.00 85.38 87 ILE A C 1
ATOM 690 O O . ILE A 1 87 ? 5.359 -3.174 -7.686 1.00 85.38 87 ILE A O 1
ATOM 694 N N . ARG A 1 88 ? 5.580 -2.621 -5.523 1.00 83.19 88 ARG A N 1
ATOM 695 C CA . ARG A 1 88 ? 6.871 -3.295 -5.341 1.00 83.19 88 ARG A CA 1
ATOM 696 C C . ARG A 1 88 ? 6.746 -4.780 -5.011 1.00 83.19 88 ARG A C 1
ATOM 698 O O . ARG A 1 88 ? 7.764 -5.425 -4.766 1.00 83.19 88 ARG A O 1
ATOM 705 N N . SER A 1 89 ? 5.536 -5.340 -5.033 1.00 82.75 89 SER A N 1
ATOM 706 C CA . SER A 1 89 ? 5.351 -6.771 -4.823 1.00 82.75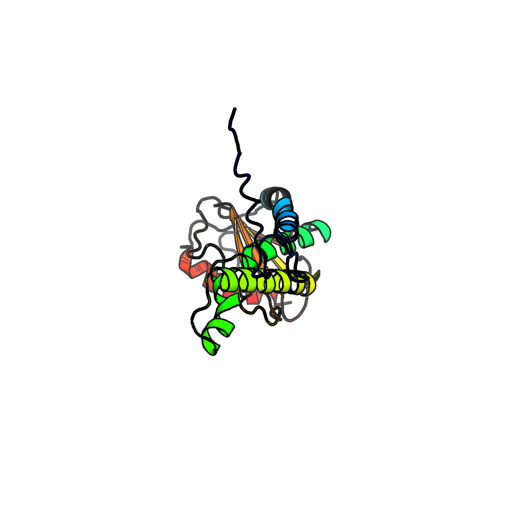 89 SER A CA 1
ATOM 707 C C . SER A 1 89 ? 6.059 -7.588 -5.919 1.00 82.75 89 SER A C 1
ATOM 709 O O . SER A 1 89 ? 6.122 -7.160 -7.081 1.00 82.75 89 SER A O 1
ATOM 711 N N . PRO A 1 90 ? 6.567 -8.792 -5.592 1.00 81.00 90 PRO A N 1
ATOM 712 C CA . PRO A 1 90 ? 7.164 -9.682 -6.586 1.00 81.00 90 PRO A CA 1
ATOM 713 C C . PRO A 1 90 ? 6.221 -9.973 -7.762 1.00 81.00 90 PRO A C 1
ATOM 715 O O . PRO A 1 90 ? 6.658 -10.015 -8.908 1.00 81.00 90 PRO A O 1
ATOM 718 N N . MET A 1 91 ? 4.914 -10.098 -7.501 1.00 81.19 91 MET A N 1
ATOM 719 C CA . MET A 1 91 ? 3.910 -10.328 -8.544 1.00 81.19 91 MET A CA 1
ATOM 720 C C . MET A 1 91 ? 3.821 -9.165 -9.536 1.00 81.19 91 MET A C 1
ATOM 722 O O . MET A 1 91 ? 3.797 -9.389 -10.747 1.00 81.19 91 MET A O 1
ATOM 726 N N . THR A 1 92 ? 3.807 -7.923 -9.046 1.00 82.31 92 THR A N 1
ATOM 727 C CA . THR A 1 92 ? 3.779 -6.732 -9.908 1.00 82.31 92 THR A CA 1
ATOM 728 C C . THR A 1 92 ? 5.059 -6.609 -10.725 1.00 82.31 92 THR A C 1
ATOM 730 O O . THR A 1 92 ? 5.014 -6.268 -11.910 1.00 82.31 92 THR A O 1
ATOM 733 N N . ARG A 1 93 ? 6.204 -6.923 -10.109 1.00 84.56 93 ARG A N 1
ATOM 734 C CA . ARG A 1 93 ? 7.512 -6.892 -10.769 1.00 84.56 93 ARG A CA 1
ATOM 735 C C . ARG A 1 93 ? 7.546 -7.811 -11.991 1.00 84.56 93 ARG A C 1
ATOM 737 O O . ARG A 1 93 ? 7.974 -7.382 -13.060 1.00 84.56 93 ARG A O 1
ATOM 744 N N . GLU A 1 94 ? 7.048 -9.035 -11.849 1.00 84.88 94 GLU A N 1
ATOM 745 C CA . GLU A 1 94 ? 6.958 -9.993 -12.955 1.00 84.88 94 GLU A CA 1
ATOM 746 C C . GLU A 1 94 ? 5.937 -9.553 -14.017 1.00 84.88 94 GLU A C 1
ATOM 748 O O . GLU A 1 94 ? 6.201 -9.629 -15.220 1.00 84.88 94 GLU A O 1
ATOM 753 N N . ALA A 1 95 ? 4.800 -8.986 -13.600 1.00 84.12 95 ALA A N 1
ATOM 754 C CA . ALA A 1 95 ? 3.800 -8.459 -14.527 1.00 84.12 95 ALA A CA 1
ATOM 755 C C . ALA A 1 95 ? 4.324 -7.292 -15.389 1.00 84.12 95 ALA A C 1
ATOM 757 O O . ALA A 1 95 ? 3.916 -7.148 -16.545 1.00 84.12 95 ALA A O 1
ATOM 758 N N . CYS A 1 96 ? 5.258 -6.486 -14.868 1.00 84.12 96 CYS A N 1
ATOM 759 C CA . CYS A 1 96 ? 5.852 -5.361 -15.595 1.00 84.12 96 CYS A CA 1
ATOM 760 C C . CYS A 1 96 ? 6.648 -5.782 -16.837 1.00 84.12 96 CYS A C 1
ATOM 762 O O . CYS A 1 96 ? 6.780 -4.982 -17.760 1.00 84.12 96 CYS A O 1
ATOM 764 N N . VAL A 1 97 ? 7.180 -7.004 -16.884 1.00 86.38 97 VAL A N 1
ATOM 765 C CA . VAL A 1 97 ? 7.975 -7.504 -18.024 1.00 86.38 97 VAL A CA 1
ATOM 766 C C . VAL A 1 97 ? 7.295 -8.623 -18.790 1.00 86.38 97 VAL A C 1
ATOM 768 O O . VAL A 1 97 ? 7.621 -8.827 -19.959 1.00 86.38 97 VAL A O 1
ATOM 771 N N . GLY A 1 98 ? 6.299 -9.281 -18.192 1.00 84.75 98 GLY A N 1
ATOM 772 C CA . GLY A 1 98 ? 5.653 -10.452 -18.778 1.00 84.75 98 GLY A CA 1
ATOM 773 C C . GLY A 1 98 ? 5.098 -10.231 -20.189 1.00 84.75 98 GLY A C 1
ATOM 774 O O . GLY A 1 98 ? 5.186 -11.125 -21.023 1.00 84.75 98 GLY A O 1
ATOM 775 N N . ILE A 1 99 ? 4.577 -9.038 -20.508 1.00 83.56 99 ILE A N 1
ATOM 776 C CA . ILE A 1 99 ? 4.106 -8.732 -21.873 1.00 83.56 99 ILE A CA 1
ATOM 777 C C . ILE A 1 99 ? 5.283 -8.641 -22.853 1.00 83.56 99 ILE A C 1
ATOM 779 O O . ILE A 1 99 ? 5.226 -9.231 -23.930 1.00 83.56 99 ILE A O 1
ATOM 783 N N . ALA A 1 100 ? 6.349 -7.926 -22.491 1.00 84.31 100 ALA A N 1
ATOM 784 C CA . ALA A 1 100 ? 7.508 -7.740 -23.359 1.00 84.31 100 ALA A CA 1
ATOM 785 C C . ALA A 1 100 ? 8.228 -9.071 -23.622 1.00 84.31 100 ALA A C 1
ATOM 787 O O . ALA A 1 100 ? 8.509 -9.401 -24.775 1.00 84.31 100 ALA A O 1
ATOM 788 N N . GLU A 1 101 ? 8.443 -9.871 -22.574 1.00 88.06 101 GLU A N 1
ATOM 789 C CA . GLU A 1 101 ? 9.074 -11.190 -22.684 1.00 88.06 101 GLU A CA 1
ATOM 790 C C . GLU A 1 101 ? 8.207 -12.182 -23.474 1.00 88.06 101 GLU A C 1
ATOM 792 O O . GLU A 1 101 ? 8.735 -12.993 -24.233 1.00 88.06 101 GLU A O 1
ATOM 797 N N . ARG A 1 102 ? 6.872 -12.078 -23.390 1.00 87.62 102 ARG A N 1
ATOM 798 C CA . ARG A 1 102 ? 5.959 -12.914 -24.185 1.00 87.62 102 ARG A CA 1
ATOM 799 C C . ARG A 1 102 ? 6.066 -12.658 -25.691 1.00 87.62 102 ARG A C 1
ATOM 801 O O . ARG A 1 102 ? 5.908 -13.599 -26.463 1.00 87.62 102 ARG A O 1
ATOM 808 N N . PHE A 1 103 ? 6.293 -11.412 -26.113 1.00 86.62 103 PHE A N 1
ATOM 809 C CA . PHE A 1 103 ? 6.374 -11.059 -27.538 1.00 86.62 103 PHE A CA 1
ATOM 810 C C . PHE A 1 103 ? 7.794 -11.119 -28.109 1.00 86.62 103 PHE A C 1
ATOM 812 O O . PHE A 1 103 ? 7.954 -11.443 -29.284 1.00 86.62 103 PHE A O 1
ATOM 819 N N . ARG A 1 104 ? 8.819 -10.805 -27.309 1.00 86.38 104 ARG A N 1
ATOM 820 C CA . ARG A 1 104 ? 10.215 -10.712 -27.768 1.00 86.38 104 ARG A CA 1
ATOM 821 C C . ARG A 1 104 ? 11.093 -11.891 -27.335 1.00 86.38 104 ARG A C 1
ATOM 823 O O . ARG A 1 104 ? 12.158 -12.087 -27.914 1.00 86.38 104 ARG A O 1
ATOM 830 N N . GLY A 1 105 ? 10.659 -12.678 -26.354 1.00 88.38 105 GLY A N 1
ATOM 831 C CA . GLY A 1 105 ? 11.494 -13.670 -25.678 1.00 88.38 105 GLY A CA 1
ATOM 832 C C . GLY A 1 105 ? 12.259 -13.084 -24.481 1.00 88.38 105 GLY A C 1
ATOM 833 O O . GLY A 1 105 ? 12.063 -11.915 -24.136 1.00 88.38 105 GLY A O 1
ATOM 834 N N . PRO A 1 106 ? 13.119 -13.886 -23.824 1.00 88.50 106 PRO A N 1
ATOM 835 C CA . PRO A 1 106 ? 13.833 -13.483 -22.614 1.00 88.50 106 PRO A CA 1
ATOM 836 C C . PRO A 1 106 ? 14.675 -12.225 -22.835 1.00 88.50 106 PRO A C 1
ATOM 838 O O . PRO A 1 106 ? 15.480 -12.156 -23.767 1.00 88.50 106 PRO A O 1
ATOM 841 N N . LEU A 1 107 ? 14.498 -11.232 -21.967 1.00 87.06 107 LEU A N 1
ATOM 842 C CA . LEU A 1 107 ? 15.234 -9.976 -22.045 1.00 87.06 107 LEU A CA 1
ATOM 843 C C . LEU A 1 107 ? 16.559 -10.063 -21.269 1.00 87.06 107 LEU A C 1
ATOM 845 O O . LEU A 1 107 ? 16.613 -10.702 -20.215 1.00 87.06 107 LEU A O 1
ATOM 849 N N . PRO A 1 108 ? 17.626 -9.387 -21.733 1.00 88.25 108 PRO A N 1
ATOM 850 C CA . PRO A 1 108 ? 18.833 -9.192 -20.938 1.00 88.25 108 PRO A CA 1
ATOM 851 C C . PRO A 1 108 ? 18.514 -8.538 -19.586 1.00 88.25 108 PRO A C 1
ATOM 853 O O . PRO A 1 108 ? 17.674 -7.643 -19.511 1.00 88.25 108 PRO A O 1
ATOM 856 N N . GLU A 1 109 ? 19.224 -8.929 -18.525 1.00 82.62 109 GLU A N 1
ATOM 857 C CA . GLU A 1 109 ? 18.939 -8.495 -17.146 1.00 82.62 109 GLU A CA 1
ATOM 858 C C . GLU A 1 109 ? 18.876 -6.965 -16.984 1.00 82.62 109 GLU A C 1
ATOM 860 O O . GLU A 1 109 ? 17.996 -6.442 -16.298 1.00 82.62 109 GLU A O 1
ATOM 865 N N . TRP A 1 110 ? 19.782 -6.236 -17.642 1.00 80.44 110 TRP A N 1
ATOM 866 C CA . TRP A 1 110 ? 19.817 -4.773 -17.594 1.00 80.44 110 TRP A CA 1
ATOM 867 C C . TRP A 1 110 ? 18.553 -4.153 -18.209 1.00 80.44 110 TRP A C 1
ATOM 869 O O . TRP A 1 110 ? 17.941 -3.275 -17.607 1.00 80.44 110 TRP A O 1
ATOM 879 N N . GLU A 1 111 ? 18.128 -4.651 -19.372 1.00 82.12 111 GLU A N 1
ATOM 880 C CA . GLU A 1 111 ? 16.958 -4.162 -20.103 1.00 82.12 111 GLU A CA 1
ATOM 881 C C . GLU A 1 111 ? 15.680 -4.503 -19.335 1.00 82.12 111 GLU A C 1
ATOM 883 O O . GLU A 1 111 ? 14.810 -3.651 -19.144 1.00 82.12 111 GLU A O 1
ATOM 888 N N . ARG A 1 112 ? 15.615 -5.729 -18.806 1.00 84.62 112 ARG A N 1
ATOM 889 C CA . ARG A 1 112 ? 14.527 -6.211 -17.956 1.00 84.62 112 ARG A CA 1
ATOM 890 C C . ARG A 1 112 ? 14.339 -5.311 -16.737 1.00 84.62 112 ARG A C 1
ATOM 892 O O . ARG A 1 112 ? 13.238 -4.823 -16.499 1.00 84.62 112 ARG A O 1
ATOM 899 N N . ASN A 1 113 ? 15.406 -5.051 -15.983 1.00 83.38 113 ASN A N 1
ATOM 900 C CA . ASN A 1 113 ? 15.341 -4.220 -14.780 1.00 83.38 113 ASN A CA 1
ATOM 901 C C . ASN A 1 113 ? 14.955 -2.765 -15.090 1.00 83.38 113 ASN A C 1
ATOM 903 O O . ASN A 1 113 ? 14.203 -2.165 -14.321 1.00 83.38 113 ASN A O 1
ATOM 907 N N . SER A 1 114 ? 15.410 -2.217 -16.218 1.00 81.56 114 SER A N 1
ATOM 908 C CA . SER A 1 114 ? 15.031 -0.868 -16.650 1.00 81.56 114 SER A CA 1
ATOM 909 C C . SER A 1 114 ? 13.555 -0.769 -17.052 1.00 81.56 114 SER A C 1
ATOM 911 O O . SER A 1 114 ? 12.878 0.180 -16.653 1.00 81.56 114 SER A O 1
ATOM 913 N N . LEU A 1 115 ? 13.018 -1.766 -17.764 1.00 84.06 115 LEU A N 1
ATOM 914 C CA . LEU A 1 115 ? 11.588 -1.822 -18.096 1.00 84.06 115 LEU A CA 1
ATOM 915 C C . LEU A 1 115 ? 10.711 -1.986 -16.853 1.00 84.06 115 LEU A C 1
ATOM 917 O O . LEU A 1 115 ? 9.694 -1.305 -16.729 1.00 84.06 115 LEU A O 1
ATOM 921 N N . ILE A 1 116 ? 11.120 -2.844 -15.913 1.00 85.12 116 ILE A N 1
ATOM 922 C CA . ILE A 1 116 ? 10.447 -3.001 -14.615 1.00 85.12 116 I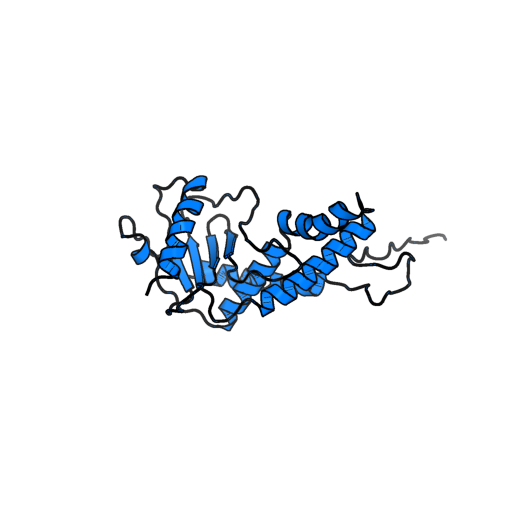LE A CA 1
ATOM 923 C C . ILE A 1 116 ? 10.345 -1.651 -13.912 1.00 85.12 116 ILE A C 1
ATOM 925 O O . ILE A 1 116 ? 9.258 -1.248 -13.508 1.00 85.12 116 ILE A O 1
ATOM 929 N N . ALA A 1 117 ? 11.466 -0.942 -13.790 1.00 82.50 117 ALA A N 1
ATOM 930 C CA . ALA A 1 117 ? 11.515 0.337 -13.101 1.00 82.50 117 ALA A CA 1
ATOM 931 C C . ALA A 1 117 ? 10.583 1.384 -13.728 1.00 82.50 117 ALA A C 1
ATOM 933 O O . ALA A 1 117 ? 9.822 2.043 -13.015 1.00 82.50 117 ALA A O 1
ATOM 934 N N . MET A 1 118 ? 10.611 1.509 -15.058 1.00 83.00 118 MET A N 1
ATOM 935 C CA . MET A 1 118 ? 9.758 2.445 -15.792 1.00 83.00 118 MET A CA 1
ATOM 936 C C . MET A 1 118 ? 8.272 2.120 -15.590 1.00 83.00 118 MET A C 1
ATOM 938 O O . MET A 1 118 ? 7.492 2.990 -15.201 1.00 83.00 118 MET A O 1
ATOM 942 N N . ASN A 1 119 ? 7.898 0.850 -15.757 1.00 87.25 119 ASN A N 1
ATOM 943 C CA . ASN A 1 119 ? 6.516 0.402 -15.604 1.00 87.25 119 ASN A CA 1
ATOM 944 C C . ASN A 1 119 ? 6.009 0.549 -14.163 1.00 87.25 119 ASN A C 1
ATOM 946 O O . ASN A 1 119 ? 4.875 0.975 -13.958 1.00 87.25 119 ASN A O 1
ATOM 950 N N . MET A 1 120 ? 6.836 0.252 -13.158 1.00 86.06 120 MET A N 1
ATOM 951 C CA . MET A 1 120 ? 6.468 0.417 -11.748 1.00 86.06 120 MET A CA 1
ATOM 952 C C . MET A 1 120 ? 6.249 1.885 -11.378 1.00 86.06 120 MET A C 1
ATOM 954 O O . MET A 1 120 ? 5.298 2.201 -10.664 1.00 86.06 120 MET A O 1
ATOM 958 N N . ARG A 1 121 ? 7.087 2.796 -11.881 1.00 84.12 121 ARG A N 1
ATOM 959 C CA . ARG A 1 121 ? 6.910 4.235 -11.658 1.00 84.12 121 ARG A CA 1
ATOM 960 C C . ARG A 1 121 ? 5.601 4.739 -12.256 1.00 84.12 121 ARG A C 1
ATOM 962 O O . ARG A 1 121 ? 4.844 5.428 -11.571 1.00 84.12 121 ARG A O 1
ATOM 969 N N . ASP A 1 122 ? 5.340 4.402 -13.514 1.00 85.12 122 ASP A N 1
ATOM 970 C CA . ASP A 1 122 ? 4.117 4.829 -14.195 1.00 85.12 122 ASP A CA 1
ATOM 971 C C . ASP A 1 122 ? 2.881 4.243 -13.516 1.00 85.12 122 ASP A C 1
ATOM 973 O O . ASP A 1 122 ? 1.882 4.939 -13.320 1.00 85.12 122 ASP A O 1
ATOM 977 N N . MET A 1 123 ? 2.967 2.987 -13.079 1.00 85.50 123 MET A N 1
ATOM 978 C CA . MET A 1 123 ? 1.922 2.346 -12.294 1.00 85.50 123 MET A CA 1
ATOM 979 C C . MET A 1 123 ? 1.688 3.070 -10.967 1.00 85.50 123 MET A C 1
ATOM 981 O O . MET A 1 123 ? 0.533 3.253 -10.595 1.00 85.50 123 MET A O 1
ATOM 985 N N . HIS A 1 124 ? 2.742 3.533 -10.288 1.00 86.81 124 HIS A N 1
ATOM 986 C CA . HIS A 1 124 ? 2.623 4.275 -9.031 1.00 86.81 124 HIS A CA 1
ATOM 987 C C . HIS A 1 124 ? 1.944 5.618 -9.237 1.00 86.81 124 HIS A C 1
ATOM 989 O O . HIS A 1 124 ? 0.939 5.898 -8.588 1.00 86.81 124 HIS A O 1
ATOM 995 N N . ALA A 1 125 ? 2.423 6.411 -10.196 1.00 83.50 125 ALA A N 1
ATOM 996 C CA . ALA A 1 125 ? 1.819 7.700 -10.516 1.00 83.50 125 ALA A CA 1
ATOM 997 C C . ALA A 1 125 ? 0.333 7.552 -10.881 1.00 83.50 125 ALA A C 1
ATOM 999 O O . ALA A 1 125 ? -0.511 8.291 -10.373 1.00 83.50 125 ALA A O 1
ATOM 1000 N N . ARG A 1 126 ? -0.008 6.553 -11.704 1.00 85.06 126 ARG A N 1
ATOM 1001 C CA . ARG A 1 126 ? -1.397 6.281 -12.101 1.00 85.06 126 ARG A CA 1
ATOM 1002 C C . ARG A 1 126 ? -2.243 5.754 -10.953 1.00 85.06 126 ARG A C 1
ATOM 1004 O O . ARG A 1 126 ? -3.397 6.145 -10.849 1.00 85.06 126 ARG A O 1
ATOM 1011 N N . ALA A 1 127 ? -1.708 4.870 -10.115 1.00 85.12 127 ALA A N 1
ATOM 1012 C CA . ALA A 1 127 ? -2.433 4.324 -8.976 1.00 85.12 127 ALA A CA 1
ATOM 1013 C C . ALA A 1 127 ? -2.724 5.418 -7.945 1.00 85.12 127 ALA A C 1
ATOM 1015 O O . ALA A 1 127 ? -3.875 5.569 -7.563 1.00 85.12 127 ALA A O 1
ATOM 1016 N N . VAL A 1 128 ? -1.739 6.250 -7.591 1.00 83.38 128 VAL A N 1
ATOM 1017 C CA . VAL A 1 128 ? -1.934 7.386 -6.674 1.00 83.38 128 VAL A CA 1
ATOM 1018 C C . VAL A 1 128 ? -2.943 8.394 -7.231 1.00 83.38 128 VAL A C 1
ATOM 1020 O O . VAL A 1 128 ? -3.786 8.873 -6.484 1.00 83.38 128 VAL A O 1
ATOM 1023 N N . GLN A 1 129 ? -2.918 8.680 -8.539 1.00 81.81 129 GLN A N 1
ATOM 1024 C CA . GLN A 1 129 ? -3.925 9.539 -9.181 1.00 81.81 129 GLN A CA 1
ATOM 1025 C C . GLN A 1 129 ? -5.313 8.895 -9.241 1.00 81.81 129 GLN A C 1
ATOM 1027 O O . GLN A 1 129 ? -6.330 9.578 -9.127 1.00 81.81 129 GLN A O 1
ATOM 1032 N N . ALA A 1 130 ? -5.367 7.585 -9.485 1.00 78.25 130 ALA A N 1
ATOM 1033 C CA . ALA A 1 130 ? -6.618 6.857 -9.575 1.00 78.25 130 ALA A CA 1
ATOM 1034 C C . ALA A 1 130 ? -7.250 6.699 -8.199 1.00 78.25 130 ALA A C 1
ATOM 1036 O O . ALA A 1 130 ? -8.474 6.740 -8.109 1.00 78.25 130 ALA A O 1
ATOM 1037 N N . PHE A 1 131 ? -6.453 6.499 -7.153 1.00 81.25 131 PHE A N 1
ATOM 1038 C CA . PHE A 1 131 ? -6.892 6.362 -5.771 1.00 81.25 131 PHE A CA 1
ATOM 1039 C C . PHE A 1 131 ? -7.286 7.736 -5.235 1.00 81.25 131 PHE A C 1
ATOM 1041 O O . PHE A 1 131 ? -6.743 8.759 -5.633 1.00 81.25 131 PHE A O 1
ATOM 1048 N N . GLY A 1 132 ? -8.315 7.798 -4.399 1.00 68.88 132 GLY A N 1
ATOM 1049 C CA . GLY A 1 132 ? -8.930 9.077 -4.086 1.00 68.88 132 GLY A CA 1
ATOM 1050 C C . GLY A 1 132 ? -9.693 9.105 -2.779 1.00 68.88 132 GLY A C 1
ATOM 1051 O O . GLY A 1 132 ? -9.800 8.136 -2.030 1.00 68.88 132 GLY A O 1
ATOM 1052 N N . VAL A 1 133 ? -10.283 10.271 -2.534 1.00 63.91 133 VAL A N 1
ATOM 1053 C CA . VAL A 1 133 ? -11.009 10.607 -1.302 1.00 63.91 133 VAL A CA 1
ATOM 1054 C C . VAL A 1 133 ? -12.255 9.726 -1.086 1.00 63.91 133 VAL A C 1
ATOM 1056 O O . VAL A 1 133 ? -12.793 9.664 0.008 1.00 63.91 133 VAL A O 1
ATOM 1059 N N . ARG A 1 134 ? -12.727 8.993 -2.101 1.00 70.25 134 ARG A N 1
ATOM 1060 C CA . ARG A 1 134 ? -13.966 8.189 -2.028 1.00 70.25 134 ARG A CA 1
ATOM 1061 C C . ARG A 1 134 ? -13.762 6.733 -1.607 1.00 70.25 134 ARG A C 1
ATOM 1063 O O . ARG A 1 134 ? -14.717 5.955 -1.617 1.00 70.25 134 ARG A O 1
ATOM 1070 N N . ASP A 1 135 ? -12.535 6.364 -1.276 1.00 83.44 135 ASP A N 1
ATOM 1071 C CA . ASP A 1 135 ? -12.182 4.985 -0.973 1.00 83.44 135 ASP A CA 1
ATOM 1072 C C . ASP A 1 135 ? -12.401 4.649 0.500 1.00 83.44 135 ASP A C 1
ATOM 1074 O O . ASP A 1 135 ? -12.469 5.536 1.358 1.00 83.44 135 ASP A O 1
ATOM 1078 N N . LYS A 1 136 ? -12.520 3.350 0.788 1.00 87.00 136 LYS A N 1
ATOM 1079 C CA . LYS A 1 136 ? -12.720 2.844 2.143 1.00 87.00 136 LYS A CA 1
ATOM 1080 C C . LYS A 1 136 ? -11.537 2.009 2.594 1.00 87.00 136 LYS A C 1
ATOM 1082 O O . LYS A 1 136 ? -10.957 1.253 1.812 1.00 87.00 136 LYS A O 1
ATOM 1087 N N . ALA A 1 137 ? -11.230 2.123 3.877 1.00 89.00 137 ALA A N 1
ATOM 1088 C CA . ALA A 1 137 ? -10.223 1.318 4.535 1.00 89.00 137 ALA A CA 1
ATOM 1089 C C . ALA A 1 137 ? -10.779 0.661 5.802 1.00 89.00 137 ALA A C 1
ATOM 1091 O O . ALA A 1 137 ? -11.621 1.220 6.512 1.00 89.00 137 ALA A O 1
ATOM 1092 N N . THR A 1 138 ? -10.277 -0.530 6.103 1.00 89.62 138 THR A N 1
ATOM 1093 C CA . THR A 1 138 ? -10.488 -1.205 7.376 1.00 89.62 138 THR A CA 1
ATOM 1094 C C . THR A 1 138 ? -9.144 -1.561 7.987 1.00 89.62 138 THR A C 1
ATOM 1096 O O . THR A 1 138 ? -8.382 -2.325 7.394 1.00 89.62 138 THR A O 1
ATOM 1099 N N . ALA A 1 139 ? -8.885 -1.050 9.188 1.00 90.38 139 ALA A N 1
ATOM 1100 C CA . ALA A 1 139 ? -7.795 -1.493 10.041 1.00 90.38 139 ALA A CA 1
ATOM 1101 C C . ALA A 1 139 ? -8.219 -2.774 10.764 1.00 90.38 139 ALA A C 1
ATOM 1103 O O . ALA A 1 139 ? -9.249 -2.815 11.438 1.00 90.38 139 ALA A O 1
ATOM 1104 N N . ILE A 1 140 ? -7.443 -3.834 10.603 1.00 89.31 140 ILE A N 1
ATOM 1105 C CA . ILE A 1 140 ? -7.744 -5.153 11.134 1.00 89.31 140 ILE A CA 1
ATOM 1106 C C . ILE A 1 140 ? -6.693 -5.507 12.179 1.00 89.31 140 ILE A C 1
ATOM 1108 O O . ILE A 1 140 ? -5.528 -5.706 11.839 1.00 89.31 140 ILE A O 1
ATOM 1112 N N . LEU A 1 141 ? -7.120 -5.650 13.433 1.00 88.69 141 LEU A N 1
ATOM 1113 C CA . LEU A 1 141 ? -6.251 -6.070 14.531 1.00 88.69 141 LEU A CA 1
ATOM 1114 C C .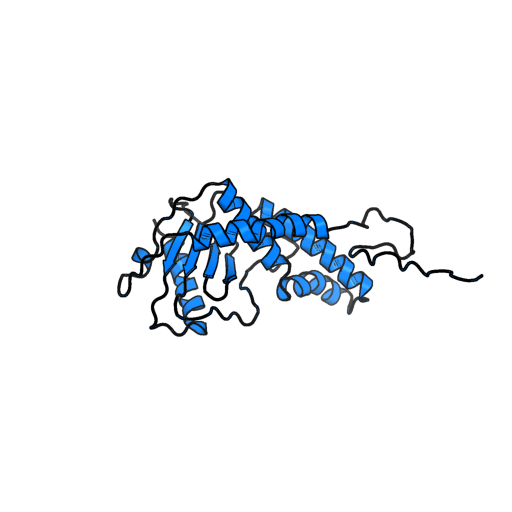 LEU A 1 141 ? -6.477 -7.544 14.875 1.00 88.69 141 LEU A C 1
ATOM 1116 O O . LEU A 1 141 ? -7.606 -7.989 15.110 1.00 88.69 141 LEU A O 1
ATOM 1120 N N . SER A 1 142 ? -5.381 -8.286 14.973 1.00 86.00 142 SER A N 1
ATOM 1121 C CA . SER A 1 142 ? -5.334 -9.640 15.511 1.00 86.00 142 SER A CA 1
ATOM 1122 C C . SER A 1 142 ? -4.460 -9.649 16.772 1.00 86.00 142 SER A C 1
ATOM 1124 O O . SER A 1 142 ? -3.236 -9.637 16.666 1.00 86.00 142 SER A O 1
ATOM 1126 N N . PRO A 1 143 ? -5.053 -9.641 17.980 1.00 80.25 143 PRO A N 1
ATOM 1127 C CA . PRO A 1 143 ? -4.287 -9.518 19.223 1.00 80.25 143 PRO A CA 1
ATOM 1128 C C . PRO A 1 143 ? -3.424 -10.752 19.523 1.00 80.25 143 PRO A C 1
ATOM 1130 O O . PRO A 1 143 ? -2.293 -10.607 19.975 1.00 80.25 143 PRO A O 1
ATOM 1133 N N . ASP A 1 144 ? -3.951 -11.946 19.238 1.00 79.94 144 ASP A N 1
ATOM 1134 C CA . ASP A 1 144 ? -3.390 -13.219 19.715 1.00 79.94 144 ASP A CA 1
ATOM 1135 C C . ASP A 1 144 ? -2.736 -14.049 18.600 1.00 79.94 144 ASP A C 1
ATOM 1137 O O . ASP A 1 144 ? -2.289 -15.172 18.833 1.00 79.94 144 ASP A O 1
ATOM 1141 N N . ARG A 1 145 ? -2.766 -13.560 17.355 1.00 78.06 145 ARG A N 1
ATOM 1142 C CA . ARG A 1 145 ? -2.260 -14.285 16.182 1.00 78.06 145 ARG A CA 1
ATOM 1143 C C . ARG A 1 145 ? -1.628 -13.344 15.188 1.00 78.06 145 ARG A C 1
ATOM 1145 O O . ARG A 1 145 ? -2.103 -12.225 15.016 1.00 78.06 145 ARG A O 1
ATOM 1152 N N . GLU A 1 146 ? -0.644 -13.864 14.478 1.00 80.50 146 GLU A N 1
ATOM 1153 C CA . GLU A 1 146 ? 0.020 -13.132 13.417 1.00 80.50 146 GLU A CA 1
ATOM 1154 C C . GLU A 1 146 ? -0.706 -13.284 12.078 1.00 80.50 146 GLU A C 1
ATOM 1156 O O . GLU A 1 146 ? -1.301 -14.328 11.773 1.00 80.50 146 GLU A O 1
ATOM 1161 N N . PHE A 1 147 ? -0.660 -12.230 11.270 1.00 80.00 147 PHE A N 1
ATOM 1162 C CA . PHE A 1 147 ? -1.091 -12.276 9.886 1.00 80.00 147 PHE A CA 1
ATOM 1163 C C . PHE A 1 147 ? 0.008 -12.877 9.011 1.00 80.00 147 PHE A C 1
ATOM 1165 O O . PHE A 1 147 ? 1.075 -12.295 8.846 1.00 80.00 147 PHE A O 1
ATOM 1172 N N . VAL A 1 148 ? -0.285 -14.031 8.409 1.00 72.81 148 VAL A N 1
ATOM 1173 C CA . VAL A 1 148 ? 0.607 -14.697 7.455 1.00 72.81 148 VAL A CA 1
ATOM 1174 C C . VAL A 1 148 ? -0.019 -14.630 6.068 1.00 72.81 148 VAL A C 1
ATOM 1176 O O . VAL A 1 148 ? -1.080 -15.212 5.828 1.00 72.81 148 VAL A O 1
ATOM 1179 N N . PHE A 1 149 ? 0.654 -13.933 5.160 1.00 72.12 149 PHE A N 1
ATOM 1180 C CA . PHE A 1 149 ? 0.316 -13.857 3.743 1.00 72.12 149 PHE A CA 1
ATOM 1181 C C . PHE A 1 149 ? 1.440 -14.541 2.968 1.00 72.12 149 PHE A C 1
ATOM 1183 O O . PHE A 1 149 ? 2.599 -14.175 3.136 1.00 72.12 149 PHE A O 1
ATOM 1190 N N . GLY A 1 150 ? 1.125 -15.565 2.170 1.00 64.19 150 GLY A N 1
ATOM 1191 C CA . GLY A 1 150 ? 2.153 -16.372 1.496 1.00 64.19 150 GLY A CA 1
ATOM 1192 C C . GLY A 1 150 ? 3.038 -15.559 0.544 1.00 64.19 150 GLY A C 1
ATOM 1193 O O . GLY A 1 150 ? 4.237 -15.797 0.470 1.00 64.19 150 GLY A O 1
ATOM 1194 N N . ASP A 1 151 ? 2.447 -14.576 -0.132 1.00 63.09 151 ASP A N 1
ATOM 1195 C CA . ASP A 1 151 ? 3.087 -13.598 -1.021 1.00 63.09 151 ASP A CA 1
ATOM 1196 C C . ASP A 1 151 ? 3.419 -12.265 -0.322 1.00 63.09 151 ASP A C 1
ATOM 1198 O O . ASP A 1 151 ? 3.929 -11.336 -0.947 1.00 63.09 151 ASP A O 1
ATOM 1202 N N . GLY A 1 152 ? 3.125 -12.158 0.975 1.00 69.38 152 GLY A N 1
ATOM 1203 C CA . GLY A 1 152 ? 3.260 -10.941 1.771 1.00 69.38 152 GLY A CA 1
ATOM 1204 C C . GLY A 1 152 ? 2.090 -9.963 1.638 1.00 69.38 152 GLY A C 1
ATOM 1205 O O . GLY A 1 152 ? 1.750 -9.328 2.629 1.00 69.38 152 GLY A O 1
ATOM 1206 N N . PHE A 1 153 ? 1.430 -9.861 0.478 1.00 77.69 153 PHE A N 1
ATOM 1207 C CA . PHE A 1 153 ? 0.389 -8.859 0.207 1.00 77.69 153 PHE A CA 1
ATOM 1208 C C . PHE A 1 153 ? -0.605 -9.354 -0.839 1.00 77.69 153 PHE A C 1
ATOM 1210 O O . PHE A 1 153 ? -0.202 -9.827 -1.895 1.00 77.69 153 PHE A O 1
ATOM 1217 N N . TYR A 1 154 ? -1.897 -9.108 -0.626 1.00 82.69 154 TYR A N 1
ATOM 1218 C CA . TYR A 1 154 ? -2.902 -9.322 -1.664 1.00 82.69 154 TYR A CA 1
ATOM 1219 C C . TYR A 1 154 ? -3.271 -7.992 -2.321 1.00 82.69 154 TYR A C 1
ATOM 1221 O O . TYR A 1 154 ? -3.711 -7.063 -1.647 1.00 82.69 154 TYR A O 1
ATOM 1229 N N . HIS A 1 155 ? -3.160 -7.892 -3.642 1.00 84.75 155 HIS A N 1
ATOM 1230 C CA . HIS A 1 155 ? -3.658 -6.739 -4.390 1.00 84.75 155 HIS A CA 1
ATOM 1231 C C . HIS A 1 155 ? -4.096 -7.130 -5.803 1.00 84.75 155 HIS A C 1
ATOM 1233 O O . HIS A 1 155 ? -3.666 -8.144 -6.347 1.00 84.75 155 HIS A O 1
ATOM 1239 N N . ASN A 1 156 ? -4.940 -6.305 -6.428 1.00 82.69 156 ASN A N 1
ATOM 1240 C CA . ASN A 1 156 ? -5.350 -6.484 -7.829 1.00 82.69 156 ASN A CA 1
ATOM 1241 C C . ASN A 1 156 ? -4.669 -5.513 -8.814 1.00 82.69 156 ASN A C 1
ATOM 1243 O O . ASN A 1 156 ? -5.062 -5.440 -9.980 1.00 82.69 156 ASN A O 1
ATOM 1247 N N . LEU A 1 157 ? -3.634 -4.796 -8.367 1.00 78.38 157 LEU A N 1
ATOM 1248 C CA . LEU A 1 157 ? -2.758 -3.979 -9.216 1.00 78.38 157 LEU A CA 1
ATOM 1249 C C . LEU A 1 157 ? -1.835 -4.880 -10.041 1.00 78.38 157 LEU A C 1
ATOM 1251 O O . LEU A 1 157 ? -0.716 -5.164 -9.644 1.00 78.38 157 LEU A O 1
ATOM 1255 N N . THR A 1 158 ? -2.352 -5.407 -11.145 1.00 69.38 158 THR A N 1
ATOM 1256 C CA . THR A 1 158 ? -1.666 -6.432 -11.951 1.00 69.38 158 THR A CA 1
ATOM 1257 C C . THR A 1 158 ? -1.208 -5.927 -13.311 1.00 69.38 158 THR A C 1
ATOM 1259 O O . THR A 1 158 ? -0.448 -6.618 -13.978 1.00 69.38 158 THR A O 1
ATOM 1262 N N . SER A 1 159 ? -1.650 -4.740 -13.737 1.00 71.25 159 SER A N 1
ATOM 1263 C CA . SER A 1 159 ? -1.348 -4.230 -15.070 1.00 71.25 159 SER A CA 1
ATOM 1264 C C . SER A 1 159 ? -0.627 -2.882 -15.033 1.00 71.25 159 SER A C 1
ATOM 1266 O O . SER A 1 159 ? -1.176 -1.923 -14.487 1.00 71.25 159 SER A O 1
ATOM 1268 N N . PRO A 1 160 ? 0.540 -2.751 -15.692 1.00 68.44 160 PRO A N 1
ATOM 1269 C CA . PRO A 1 160 ? 1.183 -1.454 -15.892 1.00 68.44 160 PRO A CA 1
ATOM 1270 C C . PRO A 1 160 ? 0.408 -0.554 -16.868 1.00 68.44 160 PRO A C 1
ATOM 1272 O O . PRO A 1 160 ? 0.577 0.664 -16.859 1.00 68.44 160 PRO A O 1
ATOM 1275 N N . SER A 1 161 ? -0.481 -1.115 -17.699 1.00 67.38 161 SER A N 1
ATOM 1276 C CA . SER A 1 161 ? -1.201 -0.348 -18.723 1.00 67.38 161 SER A CA 1
ATOM 1277 C C . SER A 1 161 ? -2.367 0.490 -18.187 1.00 67.38 161 SER A C 1
ATOM 1279 O O . SER A 1 161 ? -2.783 1.429 -18.864 1.00 67.38 161 SER A O 1
ATOM 1281 N N . GLY A 1 162 ? -2.854 0.244 -16.966 1.00 69.31 162 GLY A N 1
ATOM 1282 C CA . GLY A 1 162 ? -3.930 1.038 -16.372 1.00 69.31 162 GLY A CA 1
ATOM 1283 C C . GLY A 1 162 ? -4.223 0.681 -14.917 1.00 69.31 162 GLY A C 1
ATOM 1284 O O . GLY A 1 162 ? -4.124 -0.479 -14.522 1.00 69.31 162 GLY A O 1
ATOM 1285 N N . ALA A 1 163 ? -4.612 1.685 -14.126 1.00 73.19 163 ALA A N 1
ATOM 1286 C CA . ALA A 1 163 ? -5.076 1.462 -12.762 1.00 73.19 163 ALA A CA 1
ATOM 1287 C C . ALA A 1 163 ? -6.450 0.760 -12.779 1.00 73.19 163 ALA A C 1
ATOM 1289 O O . ALA A 1 163 ? -7.309 1.112 -13.594 1.00 73.19 163 ALA A O 1
ATOM 1290 N N . PRO A 1 164 ? -6.694 -0.224 -11.897 1.00 74.19 164 PRO A N 1
ATOM 1291 C CA . PRO A 1 164 ? -7.970 -0.922 -11.850 1.00 74.19 164 PRO A CA 1
ATOM 1292 C C . PRO A 1 164 ? -9.097 0.031 -11.437 1.00 74.19 164 PRO A C 1
ATOM 1294 O O . PRO A 1 164 ? -8.922 0.884 -10.573 1.00 74.19 164 PRO A O 1
ATOM 1297 N N . HIS A 1 165 ? -10.293 -0.162 -12.000 1.00 74.44 165 HIS A N 1
ATOM 1298 C CA . HIS A 1 165 ? -11.478 0.631 -11.642 1.00 74.44 165 HIS A CA 1
ATOM 1299 C C . HIS A 1 165 ? -11.954 0.404 -10.199 1.00 74.44 165 HIS A C 1
ATOM 1301 O O . HIS A 1 165 ? -12.575 1.282 -9.605 1.00 74.44 165 HIS A O 1
ATOM 1307 N N . ALA A 1 166 ? -11.661 -0.768 -9.634 1.00 78.81 166 ALA A N 1
ATOM 1308 C CA . ALA A 1 166 ? -11.982 -1.136 -8.261 1.00 78.81 166 ALA A CA 1
ATOM 1309 C C . ALA A 1 166 ? -10.721 -1.692 -7.581 1.00 78.81 166 ALA A C 1
ATOM 1311 O O . ALA A 1 166 ? -10.588 -2.917 -7.466 1.00 78.81 166 ALA A O 1
ATOM 1312 N N . PRO A 1 167 ? -9.753 -0.833 -7.201 1.00 82.31 167 PRO A N 1
ATOM 1313 C CA . PRO A 1 167 ? -8.565 -1.282 -6.497 1.00 82.31 167 PRO A CA 1
ATOM 1314 C C . PRO A 1 167 ? -8.938 -1.958 -5.184 1.00 82.31 167 PRO A C 1
ATOM 1316 O O . PRO A 1 167 ? -9.855 -1.532 -4.474 1.00 82.31 167 PRO A O 1
ATOM 1319 N N . ASN A 1 168 ? -8.219 -3.030 -4.885 1.00 85.81 168 ASN A N 1
ATOM 1320 C CA . ASN A 1 168 ? -8.307 -3.745 -3.629 1.00 85.81 168 ASN A CA 1
ATOM 1321 C C . ASN A 1 168 ? -6.897 -4.129 -3.200 1.00 85.81 168 ASN A C 1
ATOM 1323 O O . ASN A 1 168 ? -6.151 -4.709 -3.992 1.00 85.81 168 ASN A O 1
ATOM 1327 N N . ILE A 1 169 ? -6.550 -3.769 -1.971 1.00 88.31 169 ILE A N 1
ATOM 1328 C CA . ILE A 1 169 ? -5.251 -4.028 -1.364 1.00 88.31 169 ILE A CA 1
ATOM 1329 C C . ILE A 1 169 ? -5.517 -4.548 0.044 1.00 88.31 169 ILE A C 1
ATOM 1331 O O . ILE A 1 169 ? -6.250 -3.934 0.812 1.00 88.31 169 ILE A O 1
ATOM 1335 N N . LEU A 1 170 ? -4.922 -5.676 0.390 1.00 88.62 170 LEU A N 1
ATOM 1336 C CA . LEU A 1 170 ? -4.885 -6.213 1.737 1.00 88.62 170 LEU A CA 1
ATOM 1337 C C . LEU A 1 170 ? -3.422 -6.436 2.097 1.00 88.62 170 LEU A C 1
ATOM 1339 O O . LEU A 1 170 ? -2.763 -7.305 1.523 1.00 88.62 170 LEU A O 1
ATOM 1343 N N . ALA A 1 171 ? -2.937 -5.631 3.037 1.00 88.00 171 ALA A N 1
ATOM 1344 C CA . ALA A 1 171 ? -1.534 -5.601 3.407 1.00 88.00 171 ALA A CA 1
ATOM 1345 C C . ALA A 1 171 ? -1.342 -5.774 4.921 1.00 88.00 171 ALA A C 1
ATOM 1347 O O . ALA A 1 171 ? -1.951 -5.018 5.683 1.00 88.00 171 ALA A O 1
ATOM 1348 N N . PRO A 1 172 ? -0.500 -6.721 5.380 1.00 87.94 172 PRO A N 1
ATOM 1349 C CA . PRO A 1 172 ? 0.038 -6.686 6.734 1.00 87.94 172 PRO A CA 1
ATOM 1350 C C . PRO A 1 172 ? 0.961 -5.472 6.869 1.00 87.94 172 PRO A C 1
ATOM 1352 O O . PRO A 1 172 ? 1.893 -5.309 6.085 1.00 87.94 172 PRO A O 1
ATOM 1355 N N . LEU A 1 173 ? 0.717 -4.627 7.865 1.00 87.06 173 LEU A N 1
ATOM 1356 C CA . LEU A 1 173 ? 1.651 -3.556 8.228 1.00 87.06 173 LEU A CA 1
ATOM 1357 C C . LEU A 1 173 ? 2.554 -3.986 9.382 1.00 87.06 173 LEU A C 1
ATOM 1359 O O . LEU A 1 173 ? 3.735 -3.658 9.410 1.00 87.06 173 LEU A O 1
ATOM 1363 N N . THR A 1 174 ? 2.004 -4.761 10.314 1.00 85.31 174 THR A N 1
ATOM 1364 C CA . THR A 1 174 ? 2.741 -5.386 11.414 1.00 85.31 174 THR A CA 1
ATOM 1365 C C . THR A 1 174 ? 2.257 -6.828 11.576 1.00 85.31 174 THR A C 1
ATOM 1367 O O . THR A 1 174 ? 1.216 -7.185 11.012 1.00 85.31 174 THR A O 1
ATOM 1370 N N . PRO A 1 175 ? 2.938 -7.682 12.365 1.00 84.81 175 PRO A N 1
ATOM 1371 C CA . PRO A 1 175 ? 2.465 -9.046 12.599 1.00 84.81 175 PRO A CA 1
ATOM 1372 C C . PRO A 1 175 ? 1.013 -9.102 13.095 1.00 84.81 175 PRO A C 1
ATOM 1374 O O . PRO A 1 175 ? 0.302 -10.053 12.796 1.00 84.81 175 PRO A O 1
ATOM 1377 N N . ARG A 1 176 ? 0.534 -8.068 13.801 1.00 86.44 176 ARG A N 1
ATOM 1378 C CA . ARG A 1 176 ? -0.805 -8.027 14.414 1.00 86.44 176 ARG A CA 1
ATOM 1379 C C . ARG A 1 176 ? -1.782 -7.070 13.739 1.00 86.44 176 ARG A C 1
ATOM 1381 O O . ARG A 1 176 ? -2.959 -7.091 14.098 1.00 86.44 176 ARG A O 1
ATOM 1388 N N . LEU A 1 177 ? -1.330 -6.252 12.792 1.00 88.44 177 LEU A N 1
ATOM 1389 C CA . LEU A 1 177 ? -2.137 -5.235 12.122 1.00 88.44 177 LEU A CA 1
ATOM 1390 C C . LEU A 1 177 ? -2.098 -5.439 10.608 1.00 88.44 177 LEU A C 1
ATOM 1392 O O . LEU A 1 177 ? -1.031 -5.443 9.995 1.00 88.44 177 LEU A O 1
ATOM 1396 N N . ALA A 1 178 ? -3.272 -5.531 9.996 1.00 90.25 178 ALA A N 1
ATOM 1397 C CA . ALA A 1 178 ? -3.428 -5.519 8.549 1.00 90.25 178 ALA A CA 1
ATOM 1398 C C . ALA A 1 178 ? -4.404 -4.420 8.128 1.00 90.25 178 ALA A C 1
ATOM 1400 O O . ALA A 1 178 ? -5.346 -4.110 8.853 1.00 90.25 178 ALA A O 1
ATOM 1401 N N . VAL A 1 179 ? -4.211 -3.855 6.941 1.00 90.62 179 VAL A N 1
ATOM 1402 C CA . VAL A 1 179 ? -5.136 -2.880 6.360 1.00 90.62 179 VAL A CA 1
ATOM 1403 C C . VAL A 1 179 ? -5.758 -3.461 5.106 1.00 90.62 179 VAL A C 1
ATOM 1405 O O . VAL A 1 179 ? -5.058 -3.920 4.204 1.00 90.62 179 VAL A O 1
ATOM 1408 N N . LEU A 1 180 ? -7.086 -3.424 5.057 1.00 89.88 180 LEU A N 1
ATOM 1409 C CA . LEU A 1 180 ? -7.865 -3.665 3.852 1.00 89.88 180 LEU A CA 1
ATOM 1410 C C . LEU A 1 180 ? -8.259 -2.317 3.258 1.00 89.88 180 LEU A C 1
ATOM 1412 O O . LEU A 1 180 ? -9.013 -1.578 3.876 1.00 89.88 180 LEU A O 1
ATOM 1416 N N . TYR A 1 181 ? -7.809 -2.028 2.050 1.00 89.25 181 TYR A N 1
ATOM 1417 C CA . TYR A 1 181 ? -8.219 -0.882 1.257 1.00 89.25 181 TYR A CA 1
ATOM 1418 C C . TYR A 1 181 ? -9.044 -1.360 0.062 1.00 89.25 181 TYR A C 1
ATOM 1420 O O . TYR A 1 181 ? -8.661 -2.304 -0.635 1.00 89.25 181 TYR A O 1
ATOM 1428 N N . ALA A 1 182 ? -10.185 -0.720 -0.179 1.00 86.50 182 ALA A N 1
ATOM 1429 C CA . ALA A 1 182 ? -11.035 -1.030 -1.316 1.00 86.50 182 ALA A CA 1
ATOM 1430 C C . ALA A 1 182 ? -11.801 0.199 -1.811 1.00 86.50 182 ALA A C 1
ATOM 1432 O O . ALA A 1 182 ? -12.331 0.989 -1.024 1.00 86.50 182 ALA A O 1
ATOM 1433 N N . ARG A 1 183 ? -11.949 0.296 -3.134 1.00 82.81 183 ARG A N 1
ATOM 1434 C CA . ARG A 1 183 ? -12.888 1.231 -3.762 1.00 82.81 183 ARG A CA 1
ATOM 1435 C C . ARG A 1 183 ? -14.266 0.583 -3.931 1.00 82.81 183 ARG A C 1
ATOM 1437 O O . ARG A 1 183 ? -14.383 -0.374 -4.707 1.00 82.81 183 ARG A O 1
ATOM 1444 N N . PRO A 1 184 ? -15.321 1.083 -3.264 1.00 73.06 184 PRO A N 1
ATOM 1445 C CA . PRO A 1 184 ? -16.683 0.658 -3.563 1.00 73.06 184 PRO A CA 1
ATOM 1446 C C . PRO A 1 184 ? -17.092 1.146 -4.961 1.00 73.06 184 PRO A C 1
ATOM 1448 O O . PRO A 1 184 ? -16.778 2.266 -5.358 1.00 73.06 184 PRO A O 1
ATOM 1451 N N . MET A 1 185 ? -17.795 0.303 -5.725 1.00 66.69 185 MET A N 1
ATOM 1452 C CA . MET A 1 185 ? -18.260 0.664 -7.076 1.00 66.69 185 MET A CA 1
ATOM 1453 C C . MET A 1 185 ? -19.494 1.581 -7.057 1.00 66.69 185 MET A C 1
ATOM 1455 O O . MET A 1 185 ? -19.773 2.238 -8.055 1.00 66.69 185 MET A O 1
ATOM 1459 N N . GLN A 1 186 ? -20.232 1.628 -5.943 1.00 58.00 186 GLN A N 1
ATOM 1460 C CA . GLN A 1 186 ? -21.417 2.467 -5.748 1.00 58.00 186 GLN A CA 1
ATOM 1461 C C . GLN A 1 186 ? -21.518 2.903 -4.277 1.00 58.00 186 GLN A C 1
ATOM 1463 O O . GLN A 1 186 ? -21.165 2.125 -3.395 1.00 58.00 186 GLN A O 1
ATOM 1468 N N . TYR A 1 187 ? -22.021 4.125 -4.057 1.00 55.03 187 TYR A N 1
ATOM 1469 C CA . TYR A 1 187 ? -22.327 4.765 -2.765 1.00 55.03 187 TYR A CA 1
ATOM 1470 C C . TYR A 1 187 ? -21.168 4.839 -1.752 1.00 55.03 187 TYR A C 1
ATOM 1472 O O . TYR A 1 187 ? -20.772 3.862 -1.119 1.00 55.03 187 TYR A O 1
ATOM 1480 N N . THR A 1 188 ? -20.660 6.052 -1.525 1.00 56.56 188 THR A N 1
ATOM 1481 C CA . THR A 1 188 ? -19.720 6.330 -0.432 1.00 56.56 188 THR A CA 1
ATOM 1482 C C . THR A 1 188 ? -20.516 6.769 0.794 1.00 56.56 188 THR A C 1
ATOM 1484 O O . THR A 1 188 ? -21.030 7.880 0.831 1.00 56.56 188 THR A O 1
ATOM 1487 N N . VAL A 1 189 ? -20.645 5.884 1.782 1.00 59.75 189 VAL A N 1
ATOM 1488 C CA . VAL A 1 189 ? -21.221 6.220 3.095 1.00 59.75 189 VAL A CA 1
ATOM 1489 C C . VAL A 1 189 ? -20.074 6.415 4.080 1.00 59.75 189 VAL A C 1
ATOM 1491 O O . VAL A 1 189 ? -19.243 5.508 4.200 1.00 59.75 189 VAL A O 1
ATOM 1494 N N . GLU A 1 190 ? -20.018 7.570 4.747 1.00 65.12 190 GLU A N 1
ATOM 1495 C CA . GLU A 1 190 ? -19.149 7.778 5.914 1.00 65.12 190 GLU A CA 1
ATOM 1496 C C . GLU A 1 190 ? -19.512 6.761 7.009 1.00 65.12 190 GLU A C 1
ATOM 1498 O O . GLU A 1 190 ? -20.695 6.467 7.195 1.00 65.12 190 GLU A O 1
ATOM 1503 N N . PRO A 1 191 ? -18.542 6.186 7.736 1.00 71.81 191 PRO A N 1
ATOM 1504 C CA . PRO A 1 191 ? -17.111 6.508 7.795 1.00 71.81 191 PRO A CA 1
ATOM 1505 C C . PRO A 1 191 ? -16.277 5.914 6.639 1.00 71.81 191 PRO A C 1
ATOM 1507 O O . PRO A 1 191 ? -16.560 4.828 6.120 1.00 71.81 191 PRO A O 1
ATOM 1510 N N . ARG A 1 192 ? -15.173 6.579 6.290 1.00 83.19 192 ARG A N 1
ATOM 1511 C CA . ARG A 1 192 ? -14.162 6.041 5.353 1.00 83.19 192 ARG A CA 1
ATOM 1512 C C . ARG A 1 192 ? -13.212 5.024 5.968 1.00 83.19 192 ARG A C 1
ATOM 1514 O O . ARG A 1 192 ? -12.782 4.097 5.280 1.00 83.19 192 ARG A O 1
ATOM 1521 N N . LEU A 1 193 ? -12.890 5.195 7.245 1.00 87.44 193 LEU A N 1
ATOM 1522 C CA . LEU A 1 193 ? -12.076 4.265 8.009 1.00 87.44 193 LEU A CA 1
ATOM 1523 C C . LEU A 1 193 ? -12.958 3.495 8.985 1.00 87.44 193 LEU A C 1
ATOM 1525 O O . LEU A 1 193 ? -13.780 4.059 9.706 1.00 87.44 193 LEU A O 1
ATOM 1529 N N . SER A 1 194 ? -12.751 2.189 9.018 1.00 88.25 194 SER A N 1
ATOM 1530 C CA . SER A 1 194 ? -13.345 1.315 10.017 1.00 88.25 194 SER A CA 1
ATOM 1531 C C . SER A 1 194 ? -12.265 0.526 10.734 1.00 88.25 194 SER A C 1
ATOM 1533 O O . SER A 1 194 ? -11.227 0.224 10.150 1.00 88.25 194 SER A O 1
ATOM 1535 N N . GLU A 1 195 ? -12.502 0.169 11.985 1.00 87.81 195 GLU A N 1
ATOM 1536 C CA . GLU A 1 195 ? -11.689 -0.826 12.675 1.00 87.81 195 GLU A CA 1
ATOM 1537 C C . GLU A 1 195 ? -12.455 -2.141 12.798 1.00 87.81 195 GLU A C 1
ATOM 1539 O O . GLU A 1 195 ? -13.691 -2.168 12.825 1.00 87.81 195 GLU A O 1
ATOM 1544 N N . MET A 1 196 ? -11.709 -3.239 12.798 1.00 85.69 196 MET A N 1
ATOM 1545 C CA . MET A 1 196 ? -12.235 -4.563 13.057 1.00 85.69 196 MET A CA 1
ATOM 1546 C C . MET A 1 196 ? -11.222 -5.375 13.861 1.00 85.69 196 MET A C 1
ATOM 1548 O O . MET A 1 196 ? -10.123 -5.681 13.394 1.00 85.69 196 MET A O 1
ATOM 1552 N N . ARG A 1 197 ? -11.641 -5.853 15.030 1.00 85.00 197 ARG A N 1
ATOM 1553 C CA . ARG A 1 197 ? -10.865 -6.810 15.822 1.00 85.00 197 ARG A CA 1
ATOM 1554 C C . ARG A 1 197 ? -11.250 -8.259 15.515 1.00 85.00 197 ARG A C 1
ATOM 1556 O O . ARG A 1 197 ? -12.421 -8.647 15.598 1.00 85.00 197 ARG A O 1
ATOM 1563 N N . PHE A 1 198 ? -10.265 -9.102 15.205 1.00 75.31 198 PHE A N 1
ATOM 1564 C CA . PHE A 1 198 ? -10.470 -10.548 15.100 1.00 75.31 198 PHE A CA 1
ATOM 1565 C C . PHE A 1 198 ? -10.520 -11.207 16.485 1.00 75.31 198 PHE A C 1
ATOM 1567 O O . PHE A 1 198 ? -9.707 -10.928 17.360 1.00 75.31 198 PHE A O 1
ATOM 1574 N N . ALA A 1 199 ? -11.474 -12.126 16.664 1.00 62.19 199 ALA A N 1
ATOM 1575 C CA . ALA A 1 199 ? -11.565 -12.992 17.838 1.00 62.19 199 ALA A CA 1
ATOM 1576 C C . ALA A 1 199 ? -11.047 -14.407 17.519 1.00 62.19 199 ALA A C 1
ATOM 1578 O O . ALA A 1 199 ? -11.194 -14.904 16.400 1.00 62.19 199 ALA A O 1
ATOM 1579 N N . VAL A 1 200 ? -10.504 -15.073 18.541 1.00 52.50 200 VAL A N 1
ATOM 1580 C CA . VAL A 1 200 ? -9.674 -16.300 18.530 1.00 52.50 200 VAL A CA 1
ATOM 1581 C C . VAL A 1 200 ? -10.242 -17.522 17.766 1.00 52.50 200 VAL A C 1
ATOM 1583 O O . VAL A 1 200 ? -9.507 -18.459 17.459 1.00 52.50 200 VAL A O 1
ATOM 1586 N N . ARG A 1 201 ? -11.521 -17.548 17.363 1.00 45.59 201 ARG A N 1
ATOM 1587 C CA . ARG A 1 201 ? -12.181 -18.732 16.756 1.00 45.59 201 ARG A CA 1
ATOM 1588 C C . ARG A 1 201 ? -12.157 -18.827 15.217 1.00 45.59 201 ARG A C 1
ATOM 1590 O O . ARG A 1 201 ? -12.929 -19.588 14.626 1.00 45.59 201 ARG A O 1
ATOM 1597 N N . SER A 1 202 ? -11.278 -18.108 14.524 1.00 44.12 202 SER A N 1
ATOM 1598 C CA . SER A 1 202 ? -11.154 -18.211 13.058 1.00 44.12 202 SER A CA 1
ATOM 1599 C C . SER A 1 202 ? -9.735 -18.554 12.612 1.00 44.12 202 SER A C 1
ATOM 1601 O O . SER A 1 202 ? -8.823 -17.751 12.754 1.00 44.12 202 SER A O 1
ATOM 1603 N N . SER A 1 203 ? -9.555 -19.747 12.035 1.00 36.69 203 SER A N 1
ATOM 1604 C CA . SER A 1 203 ? -8.372 -20.099 11.244 1.00 36.69 203 SER A CA 1
ATOM 1605 C C . SER A 1 203 ? -8.230 -19.124 10.067 1.00 36.69 203 SER A C 1
ATOM 1607 O O . SER A 1 203 ? -9.180 -18.900 9.313 1.00 36.69 203 SER A O 1
ATOM 1609 N N . LEU A 1 204 ? -7.061 -18.487 9.973 1.00 47.34 204 LEU A N 1
ATOM 1610 C CA . LEU A 1 204 ? -6.864 -17.197 9.302 1.00 47.34 204 LEU A CA 1
ATOM 1611 C C . LEU A 1 204 ? -6.582 -17.298 7.792 1.00 47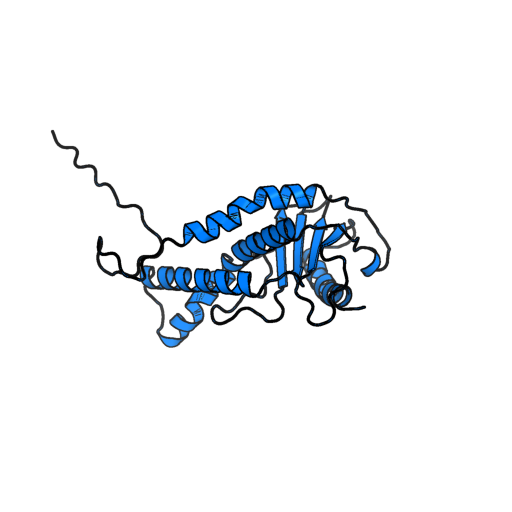.34 204 LEU A C 1
ATOM 1613 O O . LEU A 1 204 ? -6.858 -16.352 7.066 1.00 47.34 204 LEU A O 1
ATOM 1617 N N . VAL A 1 205 ? -6.160 -18.461 7.292 1.00 41.06 205 VAL A N 1
ATOM 1618 C CA . VAL A 1 205 ? -5.657 -18.594 5.910 1.00 41.06 205 VAL A CA 1
ATOM 1619 C C . VAL A 1 205 ? -6.776 -18.675 4.854 1.00 41.06 205 VAL A C 1
ATOM 1621 O O . VAL A 1 205 ? -6.616 -18.175 3.750 1.00 41.06 205 VAL A O 1
ATOM 1624 N N . ALA A 1 206 ? -7.953 -19.220 5.190 1.00 36.66 206 ALA A N 1
ATOM 1625 C CA . ALA A 1 206 ? -9.089 -19.338 4.253 1.00 36.66 206 ALA A CA 1
ATOM 1626 C C . ALA A 1 206 ? -10.287 -18.432 4.606 1.00 36.66 206 ALA A C 1
ATOM 1628 O O . ALA A 1 206 ? -11.147 -18.142 3.767 1.00 36.66 206 ALA A O 1
ATOM 1629 N N . LYS A 1 207 ? -10.377 -17.971 5.864 1.00 39.38 207 LYS A N 1
ATOM 1630 C CA . LYS A 1 207 ? -11.453 -17.069 6.300 1.00 39.38 207 LYS A CA 1
ATOM 1631 C C . LYS A 1 207 ? -11.168 -15.611 5.982 1.00 39.38 207 LYS A C 1
ATOM 1633 O O . LYS A 1 207 ? -12.151 -14.891 5.852 1.00 39.38 207 LYS A O 1
ATOM 1638 N N . ALA A 1 208 ? -9.918 -15.172 5.817 1.00 39.22 208 ALA A N 1
ATOM 1639 C CA . ALA A 1 208 ? -9.643 -13.813 5.353 1.00 39.22 208 ALA A CA 1
ATOM 1640 C C . ALA A 1 208 ? -10.281 -13.597 3.973 1.00 39.22 208 ALA A C 1
ATOM 1642 O O . ALA A 1 208 ? -11.111 -12.709 3.845 1.00 39.22 208 ALA A O 1
ATOM 1643 N N . THR A 1 209 ? -10.083 -14.515 3.020 1.00 38.03 209 THR A N 1
ATOM 1644 C CA . THR A 1 209 ? -10.651 -14.479 1.655 1.00 38.03 209 THR A CA 1
ATOM 1645 C C . THR A 1 209 ? -12.180 -14.671 1.599 1.00 38.03 209 THR A C 1
ATOM 1647 O O . THR A 1 209 ? -12.869 -14.040 0.798 1.00 38.03 209 THR A O 1
ATOM 1650 N N . ARG A 1 210 ? -12.775 -15.487 2.487 1.00 35.28 210 ARG A N 1
ATOM 1651 C CA . ARG A 1 210 ? -14.254 -15.593 2.608 1.00 35.28 210 ARG A CA 1
ATOM 1652 C C . ARG A 1 210 ? -14.893 -14.446 3.393 1.00 35.28 210 ARG A C 1
ATOM 1654 O O . ARG A 1 210 ? -16.068 -14.141 3.200 1.00 35.28 210 ARG A O 1
ATOM 1661 N N . THR A 1 211 ? -14.161 -13.823 4.311 1.00 43.00 211 THR A N 1
ATOM 1662 C CA . THR A 1 211 ? -14.590 -12.570 4.947 1.00 43.00 211 THR A CA 1
ATOM 1663 C C . THR A 1 211 ? -14.449 -11.430 3.945 1.00 43.00 211 THR A C 1
ATOM 1665 O O . THR A 1 211 ? -15.332 -10.591 3.914 1.00 43.00 211 THR A O 1
ATOM 1668 N N . TRP A 1 212 ? -13.459 -11.495 3.050 1.00 44.75 212 TRP A N 1
ATOM 1669 C CA . TRP A 1 212 ? -13.175 -10.575 1.944 1.00 44.75 212 TRP A CA 1
ATOM 1670 C C . TRP A 1 212 ? -14.305 -10.509 0.899 1.00 44.75 212 TRP A C 1
ATOM 1672 O O . TRP A 1 212 ? -14.719 -9.418 0.516 1.00 44.75 212 TRP A O 1
ATOM 1682 N N . GLN A 1 213 ? -14.924 -11.641 0.527 1.00 38.38 213 GLN A N 1
ATOM 1683 C CA . GLN A 1 213 ? -16.150 -11.636 -0.302 1.00 38.38 213 GLN A CA 1
ATOM 1684 C C . GLN A 1 213 ? -17.337 -10.913 0.366 1.00 38.38 213 GLN A C 1
ATOM 1686 O O . GLN A 1 213 ? -18.189 -10.358 -0.322 1.00 38.38 213 GLN A O 1
ATOM 1691 N N . LEU A 1 214 ? -17.393 -10.893 1.701 1.00 40.59 214 LEU A N 1
ATOM 1692 C CA . LEU A 1 214 ? -18.516 -10.349 2.472 1.00 40.59 214 LEU A CA 1
ATOM 1693 C C . LEU A 1 214 ? -18.243 -8.947 3.039 1.00 40.59 214 LEU A C 1
ATOM 1695 O O . LEU A 1 214 ? -19.192 -8.195 3.236 1.00 40.59 214 LEU A O 1
ATOM 1699 N N . SER A 1 215 ? -16.984 -8.551 3.241 1.00 41.81 215 SER A N 1
ATOM 1700 C CA . SER A 1 215 ? -16.596 -7.159 3.488 1.00 41.81 215 SER A CA 1
ATOM 1701 C C . SER A 1 215 ? -16.752 -6.333 2.219 1.00 41.81 215 SER A C 1
ATOM 1703 O O . SER A 1 215 ? -17.173 -5.190 2.311 1.00 41.81 215 SER A O 1
ATOM 1705 N N . ARG A 1 216 ? -16.590 -6.929 1.029 1.00 37.69 216 ARG A N 1
ATOM 1706 C CA . ARG A 1 216 ? -17.026 -6.305 -0.230 1.00 37.69 216 ARG A CA 1
ATOM 1707 C C . ARG A 1 216 ? -18.529 -5.980 -0.219 1.00 37.69 216 ARG A C 1
ATOM 1709 O O . ARG A 1 216 ? -18.917 -4.919 -0.683 1.00 37.69 216 ARG A O 1
ATOM 1716 N N . ILE A 1 217 ? -19.358 -6.839 0.383 1.00 39.41 217 ILE A N 1
ATOM 1717 C CA . ILE A 1 217 ? -20.805 -6.609 0.560 1.00 39.41 217 ILE A CA 1
ATOM 1718 C C . ILE A 1 217 ? -21.088 -5.583 1.673 1.00 39.41 217 ILE A C 1
ATOM 1720 O O . ILE A 1 217 ? -21.994 -4.768 1.526 1.00 39.41 217 ILE A O 1
ATOM 1724 N N . ALA A 1 218 ? -20.330 -5.598 2.774 1.00 40.31 218 ALA A N 1
ATOM 1725 C CA . ALA A 1 218 ? -20.502 -4.658 3.888 1.00 40.31 218 ALA A CA 1
ATOM 1726 C C . ALA A 1 218 ? -19.999 -3.236 3.570 1.00 40.31 218 ALA A C 1
ATOM 1728 O O . ALA A 1 218 ? -20.575 -2.274 4.057 1.00 40.31 218 ALA A O 1
ATOM 1729 N N . LEU A 1 219 ? -18.969 -3.101 2.730 1.00 40.66 219 LEU A N 1
ATOM 1730 C CA . LEU A 1 219 ? -18.443 -1.815 2.260 1.00 40.66 219 LEU A CA 1
ATOM 1731 C C . LEU A 1 219 ? -19.290 -1.204 1.125 1.00 40.66 219 LEU A C 1
ATOM 1733 O O . LEU A 1 219 ? -19.168 -0.004 0.892 1.00 40.66 219 LEU A O 1
ATOM 1737 N N . CYS A 1 220 ? -20.133 -2.004 0.450 1.00 33.31 220 CYS A N 1
ATOM 1738 C CA . CYS A 1 220 ? -20.949 -1.602 -0.712 1.00 33.31 220 CYS A CA 1
ATOM 1739 C C . CYS A 1 220 ? -22.478 -1.622 -0.482 1.00 33.31 220 CYS A C 1
ATOM 1741 O O . CYS A 1 220 ? -23.217 -1.488 -1.452 1.00 33.31 220 CYS A O 1
ATOM 1743 N N . SER A 1 221 ? -22.982 -1.837 0.739 1.00 31.77 221 SER A N 1
ATOM 1744 C CA . SER A 1 221 ? -24.433 -1.768 1.021 1.00 31.77 221 SER A CA 1
ATOM 1745 C C . SER A 1 221 ? -24.784 -0.474 1.770 1.00 31.77 221 SER A C 1
ATOM 1747 O O . SER A 1 221 ? -23.961 -0.062 2.590 1.00 31.77 221 SER A O 1
ATOM 1749 N N . PRO A 1 222 ? -25.958 0.136 1.500 1.00 39.44 222 PRO A N 1
ATOM 1750 C CA . PRO A 1 222 ? -26.441 1.337 2.188 1.00 39.44 222 PRO A CA 1
ATOM 1751 C C . PRO A 1 222 ? -26.622 1.128 3.695 1.00 39.44 222 PRO A C 1
ATOM 1753 O O . PRO A 1 222 ? -26.857 -0.033 4.118 1.00 39.44 222 PRO A O 1
#

Organism: NCBI:txid1348774

pLDDT: mean 72.38, std 18.04, range [30.7, 91.75]